Protein AF-A0A0N4VQ16-F1 (afdb_monomer_lite)

Foldseek 3Di:
DVVVLVVCCVVVVQFWDNVPWDWDPVDPFIWIWTATPVRDIDIDTPPPLVVLLLVLVVCQCVVQVDPFDDPVNCPPQSALPHDSVSSVVQVPDPDHPHDNDDDPDDDDPVVVVLCVLVVLLPDQQLQWAQEPHGRDIDGDDPVRNQLFRHYDDNNDPGRPRPDHNNSVVVNVVSNVVNVCVVVVHPPPDPPPDD

Sequence (194 aa):
MKELLKCMKTTCKNDFVWDSVKILDHASVPILALTTKNELKVEIQLNSEQALRSTLFLRNVVMDRIISFSEEDLLCDACPDTSLNRVIDRLGSEEPVLPQLRLKLQPSVTELMIYFIDYYSSLDLHEVVISAASSSVRRREEDERDGLLWIKDPFSKTTNCKVRRGADIFMEAVSYTKKALIAGKGLSWPMEFL

Structure (mmCIF, N/CA/C/O backbone):
data_AF-A0A0N4VQ16-F1
#
_entry.id   AF-A0A0N4VQ16-F1
#
loop_
_atom_site.group_PDB
_atom_site.id
_atom_site.type_symbol
_atom_site.label_atom_id
_atom_site.label_alt_id
_atom_site.label_comp_id
_atom_site.label_asym_id
_atom_site.label_entity_id
_atom_site.label_seq_id
_atom_site.pdbx_PDB_ins_code
_atom_site.Cartn_x
_atom_site.Cartn_y
_atom_site.Cartn_z
_atom_site.occupancy
_atom_site.B_iso_or_equiv
_atom_site.auth_seq_id
_atom_site.auth_comp_id
_atom_site.auth_asym_id
_atom_site.auth_atom_id
_atom_site.pdbx_PDB_model_num
ATOM 1 N N . MET A 1 1 ? -9.268 -5.282 21.343 1.00 85.75 1 MET A N 1
ATOM 2 C CA . MET A 1 1 ? -10.405 -4.949 20.450 1.00 85.75 1 MET A CA 1
ATOM 3 C C . MET A 1 1 ? -11.764 -4.960 21.132 1.00 85.75 1 MET A C 1
ATOM 5 O O .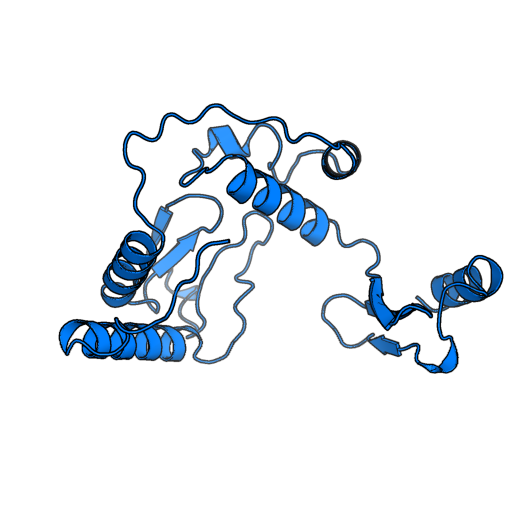 MET A 1 1 ? -12.421 -3.931 21.098 1.00 85.75 1 MET A O 1
ATOM 9 N N . LYS A 1 2 ? -12.197 -6.050 21.781 1.00 86.12 2 LYS A N 1
ATOM 10 C CA . LYS A 1 2 ? -13.519 -6.092 22.443 1.00 86.12 2 LYS A CA 1
ATOM 11 C C . LYS A 1 2 ? -13.694 -5.020 23.535 1.00 86.12 2 LYS A C 1
ATOM 13 O O . LYS A 1 2 ? -14.710 -4.336 23.542 1.00 86.12 2 LYS A O 1
ATOM 18 N N . GLU A 1 3 ? -12.677 -4.806 24.371 1.00 88.62 3 GLU A N 1
ATOM 19 C CA . GLU A 1 3 ? -12.700 -3.741 25.391 1.00 88.62 3 GLU A CA 1
ATOM 20 C C . GLU A 1 3 ? -12.714 -2.329 24.790 1.00 88.62 3 GLU A C 1
ATOM 22 O O . GLU A 1 3 ? -13.471 -1.476 25.243 1.00 88.62 3 GLU A O 1
ATOM 27 N N . LEU A 1 4 ? -11.950 -2.094 23.715 1.00 87.75 4 LEU A N 1
ATOM 28 C CA . LEU A 1 4 ? -11.997 -0.828 22.976 1.00 87.75 4 LEU A CA 1
ATOM 29 C C . LEU A 1 4 ? -13.410 -0.563 22.446 1.00 87.75 4 LEU A C 1
ATOM 31 O O . LEU A 1 4 ? -13.958 0.509 22.674 1.00 87.75 4 LEU A O 1
ATOM 35 N N . LEU A 1 5 ? -14.019 -1.554 21.789 1.00 90.69 5 LEU A N 1
ATOM 36 C CA . LEU A 1 5 ? -15.381 -1.441 21.273 1.00 90.69 5 LEU A CA 1
ATOM 37 C C . LEU A 1 5 ? -16.387 -1.153 22.396 1.00 90.69 5 LEU A C 1
ATOM 39 O O . LEU A 1 5 ? -17.272 -0.317 22.228 1.00 90.69 5 LEU A O 1
ATOM 43 N N . LYS A 1 6 ? -16.245 -1.815 23.549 1.00 91.94 6 LYS A N 1
ATOM 44 C CA . LYS A 1 6 ? -17.084 -1.563 24.725 1.00 91.94 6 LYS A CA 1
ATOM 45 C C . LYS A 1 6 ? -16.946 -0.118 25.210 1.00 91.94 6 LYS A C 1
ATOM 47 O O . LYS A 1 6 ? -17.961 0.536 25.423 1.00 91.94 6 LYS A O 1
ATOM 52 N N . CYS A 1 7 ? -15.718 0.386 25.327 1.00 92.00 7 CYS A N 1
ATOM 53 C CA . CYS A 1 7 ? -15.448 1.776 25.691 1.00 92.00 7 CYS A CA 1
ATOM 54 C C . CYS A 1 7 ? -16.088 2.746 24.684 1.00 92.00 7 CYS A C 1
ATOM 56 O O . CYS A 1 7 ? -16.906 3.582 25.064 1.00 92.00 7 CYS A O 1
ATOM 58 N N . MET A 1 8 ? -15.834 2.553 23.387 1.00 92.75 8 MET A N 1
ATOM 59 C CA . MET A 1 8 ? -16.368 3.410 22.325 1.00 92.75 8 MET A CA 1
ATOM 60 C C . MET A 1 8 ? -17.900 3.418 22.264 1.00 92.75 8 MET A C 1
ATOM 62 O O . MET A 1 8 ? -18.490 4.471 22.042 1.00 92.75 8 MET A O 1
ATOM 66 N N . LYS A 1 9 ? -18.566 2.281 22.514 1.00 92.31 9 LYS A N 1
ATOM 67 C CA . LYS A 1 9 ? -20.037 2.222 22.605 1.00 92.31 9 LYS A CA 1
ATOM 68 C C . LYS A 1 9 ? -20.595 3.132 23.698 1.00 92.31 9 LYS A C 1
ATOM 70 O O . LYS A 1 9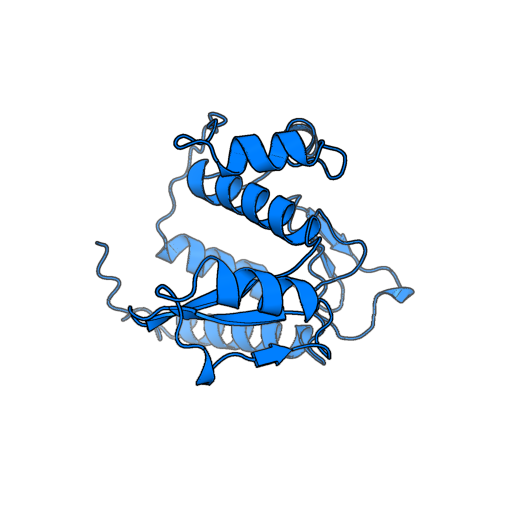 ? -21.714 3.619 23.565 1.00 92.31 9 LYS A O 1
ATOM 75 N N . THR A 1 10 ? -19.836 3.360 24.768 1.00 92.81 10 THR A N 1
ATOM 76 C CA . THR A 1 10 ? -20.250 4.242 25.867 1.00 92.81 10 THR A CA 1
ATOM 77 C C . THR A 1 10 ? -19.921 5.709 25.601 1.00 92.81 10 THR A C 1
ATOM 79 O O . THR A 1 10 ? -20.763 6.568 25.856 1.00 92.81 10 THR A O 1
ATOM 82 N N . THR A 1 11 ? -18.742 6.002 25.049 1.00 93.25 11 THR A N 1
ATOM 83 C CA . THR A 1 11 ? -18.243 7.375 24.868 1.00 93.25 11 THR A CA 1
ATOM 84 C C . THR A 1 11 ? -18.712 8.026 23.568 1.00 93.25 11 THR A C 1
ATOM 86 O O . THR A 1 11 ? -19.057 9.202 23.572 1.00 93.25 11 THR A O 1
ATOM 89 N N . CYS A 1 12 ? -18.808 7.2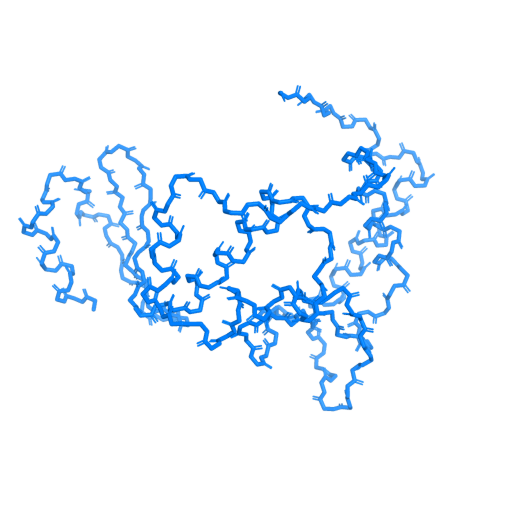61 22.479 1.00 92.12 12 CYS A N 1
ATOM 90 C CA . CYS A 1 12 ? -19.125 7.740 21.126 1.00 92.12 12 CYS A CA 1
ATOM 91 C C . CYS A 1 12 ? -20.502 7.259 20.643 1.00 92.12 12 CYS A C 1
ATOM 93 O O . CYS A 1 12 ? -20.734 7.080 19.446 1.00 92.12 12 CYS A O 1
ATOM 95 N N . LYS A 1 13 ? -21.432 6.984 21.571 1.00 88.88 13 LYS A N 1
ATOM 96 C CA . LYS A 1 13 ? -22.718 6.303 21.304 1.00 88.88 13 LYS A CA 1
ATOM 97 C C . LYS A 1 13 ? -23.521 6.895 20.140 1.00 88.88 13 LYS A C 1
ATOM 99 O O . LYS A 1 13 ? -24.264 6.172 19.480 1.00 88.88 13 LYS A O 1
ATOM 104 N N . ASN A 1 14 ? -23.375 8.195 19.896 1.00 92.19 14 ASN A N 1
ATOM 105 C CA . ASN A 1 14 ? -24.131 8.924 18.890 1.00 92.19 14 ASN A CA 1
ATOM 106 C C . ASN A 1 14 ? -23.410 9.070 17.549 1.00 92.19 14 ASN A C 1
ATOM 108 O O . ASN A 1 14 ? -24.065 9.499 16.603 1.00 92.19 14 ASN A O 1
ATOM 112 N N . ASP A 1 15 ? -22.141 8.684 17.450 1.00 92.62 15 ASP A N 1
ATOM 113 C CA . ASP A 1 15 ? -21.303 8.987 16.286 1.00 92.62 15 ASP A CA 1
ATOM 114 C C . ASP A 1 15 ? -21.326 7.854 15.251 1.00 92.62 15 ASP A C 1
ATOM 116 O O . ASP A 1 15 ? -21.186 8.091 14.049 1.00 92.62 15 ASP A O 1
ATOM 120 N N . PHE A 1 16 ? -21.566 6.620 15.707 1.00 95.00 16 PHE A N 1
ATOM 121 C CA . PHE A 1 16 ? -21.460 5.404 14.899 1.00 95.00 16 PHE A CA 1
ATOM 122 C C . PHE A 1 16 ? -22.775 4.628 14.781 1.00 95.00 16 PHE A C 1
ATOM 124 O O . PHE A 1 16 ? -23.654 4.693 15.643 1.00 95.00 16 PHE A O 1
ATOM 131 N N . VAL A 1 1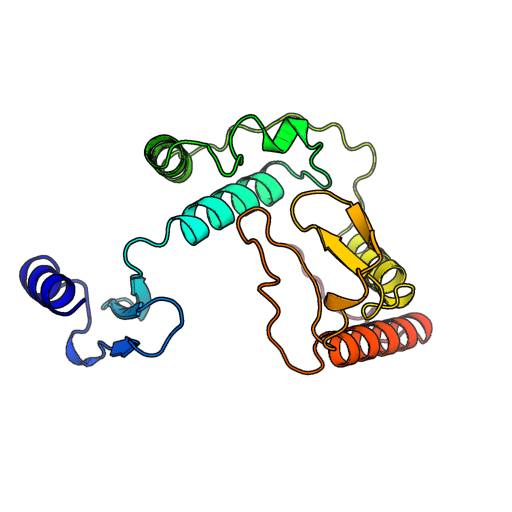7 ? -22.880 3.850 13.703 1.00 94.50 17 VAL A N 1
ATOM 132 C CA . VAL A 1 17 ? -23.914 2.833 13.494 1.00 94.50 17 VAL A CA 1
ATOM 133 C C . VAL A 1 17 ? -23.431 1.530 14.132 1.00 94.50 17 VAL A C 1
ATOM 135 O O . VAL A 1 17 ? -22.628 0.794 13.568 1.00 94.50 17 VAL A O 1
ATOM 138 N N . TRP A 1 18 ? -23.877 1.252 15.356 1.00 93.38 18 TRP A N 1
ATOM 139 C CA . TRP A 1 18 ? -23.321 0.156 16.160 1.00 93.38 18 TRP A CA 1
ATOM 140 C C . TRP A 1 18 ? -23.698 -1.252 15.692 1.00 93.38 18 TRP A C 1
ATOM 142 O O . TRP A 1 18 ? -23.008 -2.207 16.052 1.00 93.38 18 TRP A O 1
ATOM 152 N N . ASP A 1 19 ? -24.753 -1.375 14.890 1.00 90.81 19 ASP A N 1
ATOM 153 C CA . ASP A 1 19 ? -25.229 -2.657 14.363 1.00 90.81 19 ASP A CA 1
ATOM 154 C C . ASP A 1 19 ? -24.398 -3.143 13.164 1.00 90.81 19 ASP A C 1
ATOM 156 O O . ASP A 1 19 ? -24.431 -4.323 12.826 1.00 90.81 19 ASP A O 1
ATOM 160 N N . SER A 1 20 ? -23.612 -2.258 12.538 1.00 89.06 20 SER A N 1
ATOM 161 C CA . SER A 1 20 ? -22.774 -2.577 11.374 1.00 89.06 20 SER A CA 1
ATOM 162 C C . SER A 1 20 ? -21.302 -2.841 11.714 1.00 89.06 20 SER A C 1
ATOM 164 O O . SER A 1 20 ? -20.491 -3.074 10.814 1.00 89.06 20 SER A O 1
ATOM 166 N N . VAL A 1 21 ? -20.945 -2.825 13.002 1.00 93.31 21 VAL A N 1
ATOM 167 C CA . VAL A 1 21 ? -19.565 -2.993 13.477 1.00 93.31 21 VAL A CA 1
ATOM 168 C C . VAL A 1 21 ? -19.025 -4.379 13.148 1.00 93.31 21 VAL A C 1
ATOM 170 O O . VAL 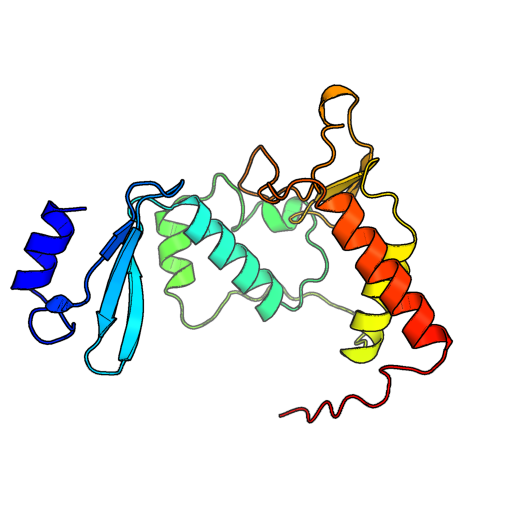A 1 21 ? -19.667 -5.392 13.429 1.00 93.31 21 VAL A O 1
ATOM 173 N N . LYS A 1 22 ? -17.790 -4.436 12.641 1.00 93.31 22 LYS A N 1
ATOM 174 C CA . LYS A 1 22 ? -17.075 -5.691 12.383 1.00 93.31 22 LYS A CA 1
ATOM 175 C C . LYS A 1 22 ? -15.720 -5.689 13.070 1.00 93.31 22 LYS A C 1
ATOM 177 O O . LYS A 1 22 ? -14.999 -4.696 13.049 1.00 93.31 22 LYS A O 1
ATOM 182 N N . ILE A 1 23 ? -15.364 -6.826 13.656 1.00 92.19 23 ILE A N 1
ATOM 183 C CA . ILE A 1 23 ? -14.005 -7.091 14.124 1.00 92.19 23 ILE A CA 1
ATOM 184 C C . ILE A 1 23 ? -13.393 -8.073 13.130 1.00 92.19 23 ILE A C 1
ATOM 186 O O . ILE A 1 23 ? -13.907 -9.174 12.963 1.00 92.19 23 ILE A O 1
ATOM 190 N N . LEU A 1 24 ? -12.329 -7.648 12.457 1.00 90.62 24 LEU A N 1
ATOM 191 C CA . LEU A 1 24 ? -11.545 -8.465 11.539 1.00 90.62 24 LEU A CA 1
ATOM 192 C C . LEU A 1 24 ? -10.287 -8.913 12.286 1.00 90.62 24 LEU A C 1
ATOM 194 O O . LEU A 1 24 ? -9.282 -8.207 12.311 1.00 90.62 24 LEU A O 1
ATOM 198 N N . ASP A 1 25 ? -10.366 -10.052 12.961 1.00 86.75 25 ASP A N 1
ATOM 199 C CA . ASP A 1 25 ? -9.297 -10.608 13.800 1.00 86.75 25 ASP A CA 1
ATOM 200 C C . ASP A 1 25 ? -8.346 -11.551 13.049 1.00 86.75 25 ASP A C 1
ATOM 202 O O . ASP A 1 25 ? -7.223 -11.761 13.495 1.00 86.75 25 ASP A O 1
ATOM 206 N N . HIS A 1 26 ? -8.758 -12.064 11.889 1.00 82.38 26 HIS A N 1
ATOM 207 C CA . HIS A 1 26 ? -7.937 -12.920 11.023 1.00 82.38 26 HIS A CA 1
ATOM 208 C C . HIS A 1 26 ? -7.023 -12.158 10.043 1.00 82.38 26 HIS A C 1
ATOM 210 O O . HIS A 1 26 ? -6.296 -12.780 9.268 1.00 82.38 26 HIS A O 1
ATOM 216 N N . ALA A 1 27 ? -7.054 -10.824 10.045 1.00 79.75 27 ALA A N 1
ATOM 217 C CA . ALA A 1 27 ? -6.117 -10.010 9.274 1.00 79.75 27 ALA A CA 1
ATOM 218 C C . ALA A 1 27 ? -4.720 -10.010 9.923 1.00 79.75 27 ALA A C 1
ATOM 220 O O . ALA A 1 27 ? -4.582 -10.250 11.120 1.00 79.75 27 ALA A O 1
ATOM 221 N N . SER A 1 28 ? -3.674 -9.686 9.150 1.00 76.81 28 SER A N 1
ATOM 222 C CA . SER A 1 28 ? -2.300 -9.588 9.680 1.00 76.81 28 SER A CA 1
ATOM 223 C C . SER A 1 28 ? -2.162 -8.564 10.815 1.00 76.81 28 SER A C 1
ATOM 225 O O . SER A 1 28 ? -1.310 -8.730 11.682 1.00 76.81 28 SER A O 1
ATOM 227 N N . VAL A 1 29 ? -3.018 -7.538 10.824 1.00 82.38 29 VAL A N 1
ATOM 228 C CA . VAL A 1 29 ? -3.218 -6.612 11.942 1.00 82.38 29 VAL A CA 1
ATOM 229 C C . VAL A 1 29 ? -4.720 -6.581 12.237 1.00 82.38 29 VAL A C 1
ATOM 231 O O . VAL A 1 29 ? -5.484 -6.285 11.318 1.00 82.38 29 VAL A O 1
ATOM 234 N N . PRO A 1 30 ? -5.178 -6.881 13.466 1.00 87.62 30 PRO A N 1
ATOM 235 C CA . PRO A 1 30 ? -6.600 -6.858 13.797 1.00 87.62 30 PRO A CA 1
ATOM 236 C C . PRO A 1 30 ? -7.237 -5.479 13.586 1.00 87.62 30 PRO A C 1
ATOM 238 O O . PRO A 1 30 ? -6.704 -4.467 14.047 1.00 87.62 30 PRO A O 1
ATOM 241 N N . ILE A 1 31 ? -8.411 -5.449 12.948 1.00 92.25 31 ILE A N 1
ATOM 242 C CA . ILE A 1 31 ? -9.111 -4.210 12.571 1.00 92.25 31 ILE A CA 1
ATOM 243 C C . ILE A 1 31 ? -10.500 -4.164 13.212 1.00 92.25 31 ILE A C 1
ATOM 245 O O . ILE A 1 31 ? -11.239 -5.149 13.201 1.00 92.25 31 ILE A O 1
ATOM 249 N N . LEU A 1 32 ? -10.874 -3.009 13.757 1.00 93.94 32 LEU A N 1
ATOM 250 C CA . LEU A 1 32 ? -12.249 -2.680 14.128 1.00 93.94 32 LEU A CA 1
ATOM 251 C C . LEU A 1 32 ? -12.810 -1.770 13.039 1.00 93.94 32 LEU A C 1
ATOM 253 O O . LEU A 1 32 ? -12.427 -0.607 12.954 1.00 93.94 32 LEU A O 1
ATOM 257 N N . ALA A 1 33 ? -13.698 -2.309 12.213 1.00 94.50 33 ALA A N 1
ATOM 258 C CA . ALA A 1 33 ? -14.363 -1.568 11.154 1.00 94.50 33 ALA A CA 1
ATOM 259 C C . ALA A 1 33 ? -15.709 -1.033 11.657 1.00 94.50 33 ALA A C 1
ATOM 261 O O . ALA A 1 33 ? -16.549 -1.776 12.176 1.00 94.50 33 ALA A O 1
ATOM 262 N N . LEU A 1 34 ? -15.892 0.272 11.502 1.00 95.12 34 LEU A N 1
ATOM 263 C CA . LEU A 1 34 ? -17.025 1.060 11.963 1.00 95.12 34 LEU A CA 1
ATOM 264 C C . LEU A 1 34 ? -17.579 1.876 10.793 1.00 95.12 34 LEU A C 1
ATOM 266 O O . LEU A 1 34 ? -16.895 2.143 9.803 1.00 95.12 34 LEU A O 1
ATOM 270 N N . THR A 1 35 ? -18.823 2.320 10.916 1.00 95.88 35 THR A N 1
ATOM 271 C CA . THR A 1 35 ? -19.403 3.314 10.010 1.00 95.88 35 THR A CA 1
ATOM 272 C C . THR A 1 35 ? -20.026 4.417 10.846 1.00 95.88 35 THR A C 1
ATOM 274 O O . THR A 1 35 ? -20.762 4.134 11.795 1.00 95.88 35 THR A O 1
ATOM 277 N N . THR A 1 36 ? -19.686 5.667 10.551 1.00 94.38 36 THR A N 1
ATOM 278 C CA . THR A 1 36 ? -20.303 6.822 11.205 1.00 94.38 36 THR A CA 1
ATOM 279 C C . THR A 1 36 ? -21.742 6.984 10.721 1.00 94.38 36 THR A C 1
ATOM 281 O O . THR A 1 36 ? -22.128 6.449 9.682 1.00 94.38 36 THR A O 1
ATOM 284 N N . LYS A 1 37 ? -22.561 7.751 11.444 1.00 92.88 37 LYS A N 1
ATOM 285 C CA . LYS A 1 37 ? -23.918 8.088 10.974 1.00 92.88 37 LYS A CA 1
ATOM 286 C C . LYS A 1 37 ? -23.936 8.927 9.692 1.00 92.88 37 LYS A C 1
ATOM 288 O O . LYS A 1 37 ? -24.943 8.928 8.999 1.00 92.88 37 LYS A O 1
ATOM 293 N N . ASN A 1 38 ? -22.817 9.575 9.368 1.00 93.81 38 ASN A N 1
ATOM 294 C CA . ASN A 1 38 ? -22.612 10.310 8.119 1.00 93.81 38 ASN A CA 1
ATOM 295 C C . ASN A 1 38 ? -21.971 9.422 7.035 1.00 93.81 38 ASN A C 1
ATOM 297 O O . ASN A 1 38 ? -21.307 9.930 6.139 1.00 93.81 38 ASN A O 1
ATOM 301 N N . GLU A 1 39 ? -22.102 8.099 7.159 1.00 92.94 39 GLU A N 1
ATOM 302 C CA . GLU A 1 39 ? -21.656 7.100 6.178 1.00 92.94 39 GLU A CA 1
ATOM 303 C C . GLU A 1 39 ? -20.133 7.020 5.953 1.00 92.94 39 GLU A C 1
ATOM 305 O O . GLU A 1 39 ? -19.667 6.321 5.051 1.00 92.94 39 GLU A O 1
ATOM 310 N N . LEU A 1 40 ? -19.322 7.647 6.815 1.00 94.94 40 LEU A N 1
ATOM 311 C CA . LEU A 1 40 ? -17.867 7.494 6.763 1.00 94.94 40 LEU A CA 1
ATOM 312 C C . LEU A 1 40 ? -17.467 6.130 7.321 1.00 94.94 40 LEU A C 1
ATOM 314 O O . LEU A 1 40 ? -17.816 5.774 8.449 1.00 94.94 40 LEU A O 1
ATOM 318 N N . LYS A 1 41 ? -16.688 5.374 6.550 1.00 94.56 41 LYS A N 1
ATOM 319 C CA . LYS A 1 41 ? -16.090 4.116 7.004 1.00 94.56 41 LYS A CA 1
ATOM 320 C C . LYS A 1 41 ? -14.823 4.421 7.792 1.00 94.56 41 LYS A C 1
ATOM 322 O O . LYS A 1 41 ? -13.949 5.129 7.303 1.00 94.56 41 LYS A O 1
ATOM 327 N N . VAL A 1 42 ? -14.733 3.882 9.001 1.00 93.38 42 VAL A N 1
ATOM 328 C CA . VAL A 1 42 ? -13.601 4.090 9.908 1.00 93.38 42 VAL A CA 1
ATOM 329 C C . VAL A 1 42 ? -13.027 2.734 10.281 1.00 93.38 42 VAL A C 1
ATOM 331 O O . VAL A 1 42 ? -13.747 1.867 10.770 1.00 93.38 42 VAL A O 1
ATOM 334 N N . GLU A 1 43 ? -11.730 2.557 10.073 1.00 93.06 43 GLU A N 1
ATOM 335 C CA . GLU A 1 43 ? -11.003 1.346 10.437 1.00 93.06 43 GLU A CA 1
ATOM 336 C C . GLU A 1 43 ? -9.983 1.677 11.519 1.00 93.06 43 GLU A C 1
ATOM 338 O O . GLU A 1 43 ? -9.095 2.504 11.327 1.00 93.06 43 GLU A O 1
ATOM 343 N N . ILE A 1 44 ? -10.125 1.041 12.678 1.00 91.12 44 ILE A N 1
ATOM 344 C CA . ILE A 1 44 ? -9.237 1.258 13.816 1.00 91.12 44 ILE A CA 1
ATOM 345 C C . ILE A 1 44 ? -8.336 0.044 13.963 1.00 91.12 44 ILE A C 1
ATOM 347 O O . ILE A 1 44 ? -8.800 -1.072 14.209 1.00 91.12 44 ILE A O 1
ATOM 351 N N . GLN A 1 45 ? -7.038 0.289 13.850 1.00 90.06 45 GLN A N 1
ATOM 352 C CA . GLN A 1 45 ? -5.984 -0.660 14.174 1.00 90.06 45 GLN A CA 1
ATOM 353 C C . GLN A 1 45 ? -5.317 -0.229 15.476 1.00 90.06 45 GLN A C 1
ATOM 355 O O . GLN A 1 45 ? -5.101 0.959 15.711 1.00 90.06 45 GLN A O 1
ATOM 360 N N . LEU A 1 46 ? -4.979 -1.192 16.329 1.00 83.00 46 LEU A N 1
ATOM 361 C CA . LEU A 1 46 ? -4.225 -0.924 17.550 1.00 83.00 46 LEU A CA 1
ATOM 362 C C . LEU A 1 46 ? -2.745 -1.222 17.324 1.00 83.00 46 LEU A C 1
ATOM 364 O O . LEU A 1 46 ? -2.409 -2.235 16.717 1.00 83.00 46 LEU A O 1
ATOM 368 N N . ASN A 1 47 ? -1.880 -0.355 17.857 1.00 74.50 47 ASN A N 1
ATOM 369 C CA . ASN A 1 47 ? -0.419 -0.501 17.842 1.00 74.50 47 ASN A CA 1
ATOM 370 C C . ASN A 1 47 ? 0.193 -0.648 16.435 1.00 74.50 47 ASN A C 1
ATOM 372 O O . ASN A 1 47 ? 1.179 -1.355 16.250 1.00 74.50 47 ASN A O 1
ATOM 376 N N . SER A 1 48 ? -0.380 0.032 15.438 1.00 81.25 48 SER A N 1
ATOM 377 C CA . SER A 1 48 ? 0.112 0.006 14.054 1.00 81.25 48 SER A CA 1
ATOM 378 C C . SER A 1 48 ? 1.148 1.112 13.806 1.00 81.25 48 SER A C 1
ATOM 380 O O . SER A 1 48 ? 0.931 2.049 13.040 1.00 81.25 48 SER A O 1
ATOM 382 N N . GLU A 1 49 ? 2.288 1.030 14.493 1.00 81.50 49 GLU A N 1
ATOM 383 C CA . GLU A 1 49 ? 3.377 2.013 14.374 1.00 81.50 49 GLU A CA 1
ATOM 384 C C . GLU A 1 49 ? 3.935 2.097 12.944 1.00 81.50 49 GLU A C 1
ATOM 386 O O . GLU A 1 49 ? 4.166 3.188 12.421 1.00 81.50 49 GLU A O 1
ATOM 391 N N . GLN A 1 50 ? 4.077 0.952 12.274 1.00 79.75 50 GLN A N 1
ATOM 392 C CA . GLN A 1 50 ? 4.536 0.890 10.886 1.00 79.75 50 GLN A CA 1
ATOM 393 C C . GLN A 1 50 ? 3.607 1.659 9.934 1.00 79.75 50 GLN A C 1
ATOM 395 O O . GLN A 1 50 ? 4.086 2.340 9.025 1.00 79.75 50 GLN A O 1
ATOM 400 N N . ALA A 1 51 ? 2.288 1.601 10.154 1.00 83.56 51 ALA A N 1
ATOM 401 C CA . ALA A 1 51 ? 1.323 2.328 9.333 1.00 83.56 51 ALA A CA 1
ATOM 402 C C . ALA A 1 51 ? 1.447 3.848 9.524 1.00 83.56 51 ALA A C 1
ATOM 404 O O . ALA A 1 51 ? 1.389 4.592 8.543 1.00 83.56 51 ALA A O 1
ATOM 405 N N . LEU A 1 52 ? 1.686 4.312 10.757 1.00 83.69 52 LEU A N 1
ATOM 406 C CA . LEU A 1 52 ? 1.919 5.733 11.043 1.00 83.69 52 LEU A CA 1
ATOM 407 C C . LEU A 1 52 ? 3.182 6.246 10.342 1.00 83.69 52 LEU A C 1
ATOM 409 O O . LEU A 1 52 ? 3.137 7.272 9.665 1.00 83.69 52 LEU A O 1
ATOM 413 N N . ARG A 1 53 ? 4.288 5.497 10.432 1.00 81.50 53 ARG A N 1
ATOM 414 C CA . ARG A 1 53 ? 5.553 5.837 9.760 1.00 81.50 53 ARG A CA 1
ATOM 415 C C . ARG A 1 53 ? 5.410 5.867 8.240 1.00 81.50 53 ARG A C 1
ATOM 417 O O . ARG A 1 53 ? 5.824 6.834 7.608 1.00 81.50 53 ARG A O 1
ATOM 424 N N . SER A 1 54 ? 4.755 4.858 7.668 1.00 82.25 54 SER A N 1
ATOM 425 C CA . SER A 1 54 ? 4.489 4.784 6.224 1.00 82.25 54 SER A CA 1
ATOM 426 C C . SER A 1 54 ? 3.633 5.957 5.741 1.00 82.25 54 SER A C 1
ATOM 428 O O . SER A 1 54 ? 3.909 6.541 4.696 1.00 82.25 54 SER A O 1
ATOM 430 N N . THR A 1 55 ? 2.622 6.344 6.525 1.00 84.88 55 THR A N 1
ATOM 431 C CA . THR A 1 55 ? 1.756 7.491 6.217 1.00 84.88 55 THR A CA 1
ATOM 432 C C . THR A 1 55 ? 2.539 8.801 6.244 1.00 84.88 55 THR A C 1
ATOM 434 O O . THR A 1 55 ? 2.413 9.603 5.321 1.00 84.88 55 THR A O 1
ATOM 437 N N . LEU A 1 56 ? 3.379 9.012 7.264 1.00 79.56 56 LEU A N 1
ATOM 438 C CA . LEU A 1 56 ? 4.221 10.206 7.355 1.00 79.56 56 LEU A CA 1
ATOM 439 C C . LEU A 1 56 ? 5.223 10.276 6.195 1.00 79.56 56 LEU A C 1
ATOM 441 O O . LEU A 1 56 ? 5.378 11.330 5.583 1.00 79.56 56 LEU A O 1
ATOM 445 N N . PHE A 1 57 ? 5.850 9.148 5.856 1.00 77.81 57 PHE A N 1
ATOM 446 C CA . PHE A 1 57 ? 6.753 9.050 4.714 1.00 77.81 57 PHE A CA 1
ATOM 447 C C . PHE A 1 57 ? 6.058 9.454 3.407 1.00 77.81 57 PHE A C 1
ATOM 449 O O . PHE A 1 57 ? 6.537 10.348 2.715 1.00 77.81 57 PHE A O 1
ATOM 456 N N . LEU A 1 58 ? 4.894 8.867 3.102 1.00 79.00 58 LEU A N 1
ATOM 457 C CA . LEU A 1 58 ? 4.135 9.199 1.892 1.00 79.00 58 LEU A CA 1
ATOM 458 C C . LEU A 1 58 ? 3.657 10.657 1.877 1.00 79.00 58 LEU A C 1
ATOM 460 O O . LEU A 1 58 ? 3.694 11.290 0.823 1.00 79.00 58 LEU A O 1
ATOM 464 N N . ARG A 1 59 ? 3.243 11.207 3.029 1.00 78.19 59 ARG A N 1
ATOM 465 C CA . ARG A 1 59 ? 2.871 12.626 3.149 1.00 78.19 59 ARG A CA 1
ATOM 466 C C . ARG A 1 59 ? 4.026 13.518 2.706 1.00 78.19 59 ARG A C 1
ATOM 468 O O . ARG A 1 59 ? 3.799 14.406 1.891 1.00 78.19 59 ARG A O 1
ATOM 475 N N . ASN A 1 60 ? 5.237 13.253 3.193 1.00 72.88 60 ASN A N 1
ATOM 476 C CA . ASN A 1 60 ? 6.419 14.032 2.829 1.00 72.88 60 ASN A CA 1
ATOM 477 C C . ASN A 1 60 ? 6.752 13.860 1.340 1.00 72.88 60 ASN A C 1
ATOM 479 O O . ASN A 1 60 ? 6.860 14.852 0.633 1.00 72.88 60 ASN A O 1
ATOM 483 N N . VAL A 1 61 ? 6.779 12.627 0.809 1.00 70.38 61 VAL A N 1
ATOM 484 C CA . VAL A 1 61 ? 7.003 12.378 -0.636 1.00 70.38 61 VAL A CA 1
ATOM 485 C C . VAL A 1 61 ? 6.098 13.237 -1.520 1.00 70.38 61 VAL A C 1
ATOM 487 O O . VAL A 1 61 ? 6.567 13.886 -2.458 1.00 70.38 61 VAL A O 1
ATOM 490 N N . VAL A 1 62 ? 4.795 13.231 -1.224 1.00 70.44 62 VAL A N 1
ATOM 491 C CA . VAL A 1 62 ? 3.780 13.901 -2.043 1.00 70.44 62 VAL A CA 1
ATOM 492 C C . VAL A 1 62 ? 3.832 15.418 -1.869 1.00 70.44 62 VAL A C 1
ATOM 494 O O . VAL A 1 62 ? 3.815 16.141 -2.865 1.00 70.44 62 VAL A O 1
ATOM 497 N N . MET A 1 63 ? 3.893 15.904 -0.628 1.00 67.69 63 MET A N 1
ATOM 498 C CA . MET A 1 63 ? 3.838 17.342 -0.336 1.00 67.69 63 MET A CA 1
ATOM 499 C C . MET A 1 63 ? 5.119 18.067 -0.750 1.00 67.69 63 MET A C 1
ATOM 501 O O . MET A 1 63 ? 5.057 19.193 -1.243 1.00 67.69 63 MET A O 1
ATOM 505 N N . ASP A 1 64 ? 6.262 17.398 -0.647 1.00 62.03 64 ASP A N 1
ATOM 506 C CA . ASP A 1 64 ? 7.568 18.001 -0.891 1.00 62.03 64 ASP A CA 1
ATOM 507 C C . ASP A 1 64 ? 8.025 17.848 -2.362 1.00 62.03 64 ASP A C 1
ATOM 509 O O . ASP A 1 64 ? 9.101 18.312 -2.742 1.00 62.03 64 ASP A O 1
ATOM 513 N N . ARG A 1 65 ? 7.210 17.194 -3.215 1.00 55.12 65 ARG A N 1
ATOM 514 C CA . ARG A 1 65 ? 7.548 16.805 -4.604 1.00 55.12 65 ARG A CA 1
ATOM 515 C C . ARG A 1 65 ? 8.892 16.065 -4.701 1.00 55.12 65 ARG A C 1
ATOM 517 O O . ARG A 1 65 ? 9.649 16.245 -5.658 1.00 55.12 65 ARG A O 1
ATOM 524 N N . ILE A 1 66 ? 9.201 15.237 -3.708 1.00 53.16 66 ILE A N 1
ATOM 525 C CA . ILE A 1 66 ? 10.489 14.548 -3.604 1.00 53.16 66 ILE A CA 1
ATOM 526 C C . ILE A 1 66 ? 10.431 13.286 -4.451 1.00 53.16 66 ILE A C 1
ATOM 528 O O . ILE A 1 66 ? 9.762 12.317 -4.110 1.00 53.16 66 ILE A O 1
ATOM 532 N N . ILE A 1 67 ? 11.143 13.305 -5.576 1.00 51.62 67 ILE A N 1
ATOM 533 C CA . ILE A 1 67 ? 11.249 12.158 -6.493 1.00 51.62 67 ILE A CA 1
ATOM 534 C C . ILE A 1 67 ? 12.382 11.204 -6.056 1.00 51.62 67 ILE A C 1
ATOM 536 O O . ILE A 1 67 ? 12.429 10.051 -6.478 1.00 51.62 67 ILE A O 1
ATOM 540 N N . SER A 1 68 ? 13.281 11.646 -5.172 1.00 47.53 68 SER A N 1
ATOM 541 C CA . SER A 1 68 ? 14.382 10.832 -4.652 1.00 47.53 68 SER A CA 1
ATOM 542 C C . SER A 1 68 ? 14.769 11.260 -3.241 1.00 47.53 68 SER A C 1
ATOM 544 O O . SER A 1 68 ? 15.075 12.433 -3.038 1.00 47.53 68 SER A O 1
ATOM 546 N N . PHE A 1 69 ? 14.836 10.313 -2.309 1.00 49.19 69 PHE A N 1
ATOM 547 C CA . PHE A 1 69 ? 15.567 10.506 -1.059 1.00 49.19 69 PHE A CA 1
ATOM 548 C C . PHE A 1 69 ? 17.019 10.082 -1.252 1.00 49.19 69 PHE A C 1
ATOM 550 O O . PHE A 1 69 ? 17.288 9.017 -1.820 1.00 49.19 69 PHE A O 1
ATOM 557 N N . SER A 1 70 ? 17.953 10.880 -0.744 1.00 50.97 70 SER A N 1
ATOM 558 C CA . SER A 1 70 ? 19.228 10.329 -0.294 1.00 50.97 70 SER A CA 1
ATOM 559 C C . SER A 1 70 ? 19.003 9.535 1.001 1.00 50.97 70 SER A C 1
ATOM 561 O O . SER A 1 70 ? 18.032 9.770 1.724 1.00 50.97 70 SER A O 1
ATOM 563 N N . GLU A 1 71 ? 19.889 8.589 1.327 1.00 48.91 71 GLU A N 1
ATOM 564 C CA . GLU A 1 71 ? 19.838 7.918 2.639 1.00 48.91 71 GLU A CA 1
ATOM 565 C C . GLU A 1 71 ? 19.894 8.941 3.793 1.00 48.91 71 GLU A C 1
ATOM 567 O O . GLU A 1 71 ? 19.280 8.724 4.832 1.00 48.91 71 GLU A O 1
ATOM 572 N N . GLU A 1 72 ? 20.522 10.100 3.574 1.00 48.66 72 GLU A N 1
ATOM 573 C CA . GLU A 1 72 ? 20.593 11.238 4.501 1.00 48.66 72 GLU A CA 1
ATOM 574 C C . GLU A 1 72 ? 19.250 11.973 4.684 1.00 48.66 72 GLU A C 1
ATOM 576 O O . GLU A 1 72 ? 18.945 12.415 5.792 1.00 48.66 72 GLU A O 1
ATOM 581 N N . ASP A 1 73 ? 18.388 12.023 3.663 1.00 46.41 73 ASP A N 1
ATOM 582 C CA . ASP A 1 73 ? 17.048 12.628 3.763 1.00 46.41 73 ASP A CA 1
ATOM 583 C C . ASP A 1 73 ? 16.073 11.746 4.566 1.00 46.41 73 ASP A C 1
ATOM 585 O O . ASP A 1 73 ? 15.179 12.243 5.256 1.00 46.41 73 ASP A O 1
ATOM 589 N N . LEU A 1 74 ? 16.273 10.422 4.530 1.00 50.09 74 LEU A N 1
ATOM 590 C CA . LEU A 1 74 ? 15.547 9.469 5.378 1.00 50.09 74 LEU A CA 1
ATOM 591 C C . LEU A 1 74 ? 15.994 9.548 6.845 1.00 50.09 74 LEU A C 1
ATOM 593 O O . LEU A 1 74 ? 15.221 9.199 7.738 1.00 50.09 74 LEU A O 1
ATOM 597 N N . LEU A 1 75 ? 17.219 10.015 7.108 1.00 44.34 75 LEU A N 1
ATOM 598 C CA . LEU A 1 75 ? 17.863 9.944 8.422 1.00 44.34 75 LEU A CA 1
ATOM 599 C C . LEU A 1 75 ? 17.341 10.965 9.447 1.00 44.34 75 LEU A C 1
ATOM 601 O O . LEU A 1 75 ? 17.496 10.733 10.646 1.00 44.34 75 LEU A O 1
ATOM 605 N N . CYS A 1 76 ? 16.683 12.055 9.038 1.00 51.41 76 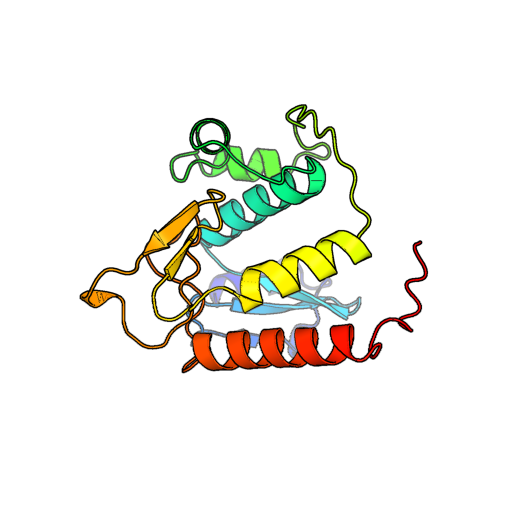CYS A N 1
ATOM 606 C CA . CYS A 1 76 ? 16.283 13.095 9.998 1.00 51.41 76 CYS A CA 1
ATOM 607 C C . CYS A 1 76 ? 14.895 12.892 10.632 1.00 51.41 76 CYS A C 1
ATOM 609 O O . CYS A 1 76 ? 14.722 13.221 11.808 1.00 51.41 76 CYS A O 1
ATOM 611 N N . ASP A 1 77 ? 13.910 12.351 9.902 1.00 48.12 77 ASP A N 1
ATOM 612 C CA . ASP A 1 77 ? 12.504 12.355 10.358 1.00 48.12 77 ASP A CA 1
ATOM 613 C C . ASP A 1 77 ? 11.625 11.182 9.898 1.00 48.12 77 ASP A C 1
ATOM 615 O O . ASP A 1 77 ? 10.607 10.904 10.532 1.00 48.12 77 ASP A O 1
ATOM 619 N N . ALA A 1 78 ? 12.009 10.491 8.824 1.00 49.25 78 ALA A N 1
ATOM 620 C CA . ALA A 1 78 ? 11.370 9.261 8.352 1.00 49.25 78 ALA A CA 1
ATOM 621 C C . ALA A 1 78 ? 12.222 8.024 8.681 1.00 49.25 78 ALA A C 1
ATOM 623 O O . ALA A 1 78 ? 12.012 6.951 8.120 1.00 49.25 78 ALA A O 1
ATOM 624 N N . CYS A 1 79 ? 13.191 8.174 9.586 1.00 54.09 79 CYS A N 1
ATOM 625 C CA . CYS A 1 79 ? 14.069 7.094 9.989 1.00 54.09 79 CYS A CA 1
ATOM 626 C C . CYS A 1 79 ? 13.244 6.038 10.748 1.00 54.09 79 CYS A C 1
ATOM 628 O O . CYS A 1 79 ? 12.394 6.400 11.576 1.00 54.09 79 CYS A O 1
ATOM 630 N N . PRO A 1 80 ? 13.480 4.733 10.521 1.00 54.88 80 PRO A N 1
ATOM 631 C CA . PRO A 1 80 ? 12.862 3.668 11.310 1.00 54.88 80 PRO A CA 1
ATOM 632 C C . PRO A 1 80 ? 13.023 3.858 12.828 1.00 54.88 80 PRO A C 1
ATOM 634 O O . PRO A 1 80 ? 12.147 3.442 13.581 1.00 54.88 80 PRO A O 1
ATOM 637 N N . ASP A 1 81 ? 14.073 4.562 13.261 1.00 60.59 81 ASP A N 1
ATOM 638 C CA . ASP A 1 81 ? 14.405 4.785 14.671 1.00 60.59 81 ASP A CA 1
ATOM 639 C C . ASP A 1 81 ? 13.829 6.090 15.263 1.00 60.59 81 ASP A C 1
ATOM 641 O O . ASP A 1 81 ? 13.976 6.355 16.458 1.00 60.59 81 ASP A O 1
ATOM 645 N N . THR A 1 82 ? 13.149 6.933 14.472 1.00 65.12 82 THR A N 1
ATOM 646 C CA . THR A 1 82 ? 12.519 8.171 14.979 1.00 65.12 82 THR A CA 1
ATOM 647 C C . THR A 1 82 ? 11.472 7.841 16.049 1.00 65.12 82 THR A C 1
ATOM 649 O O . THR A 1 82 ? 10.694 6.920 15.855 1.00 65.12 82 THR A O 1
ATOM 652 N N . SER A 1 83 ? 11.386 8.566 17.169 1.00 75.19 83 SER A N 1
ATOM 653 C CA . SER A 1 83 ? 10.415 8.230 18.227 1.00 75.19 83 SER A CA 1
ATOM 654 C C . SER A 1 83 ? 8.951 8.374 17.773 1.00 75.19 83 SER A C 1
ATOM 656 O O . SER A 1 83 ? 8.599 9.304 17.047 1.00 75.19 83 SER A O 1
ATOM 658 N N . LEU A 1 84 ? 8.072 7.484 18.252 1.00 71.25 84 LEU A N 1
ATOM 659 C CA . LEU A 1 84 ? 6.650 7.475 17.881 1.00 71.25 84 LEU A CA 1
ATOM 660 C C . LEU A 1 84 ? 5.933 8.796 18.213 1.00 71.25 84 LEU A C 1
ATOM 662 O O . LEU A 1 84 ? 5.148 9.278 17.403 1.00 71.25 84 LEU A O 1
ATOM 666 N N . ASN A 1 85 ? 6.237 9.419 19.356 1.00 77.44 85 ASN A N 1
ATOM 667 C CA . ASN A 1 85 ? 5.644 10.710 19.729 1.00 77.44 85 ASN A CA 1
ATOM 668 C C . ASN A 1 85 ? 5.955 11.795 18.689 1.00 77.44 85 ASN A C 1
ATOM 670 O O . ASN A 1 85 ? 5.060 12.517 18.273 1.00 77.44 85 ASN A O 1
ATOM 674 N N . ARG A 1 86 ? 7.192 11.837 18.178 1.00 71.44 86 ARG A N 1
ATOM 675 C CA . ARG A 1 86 ? 7.590 12.788 17.130 1.00 71.44 86 ARG A CA 1
ATOM 676 C C . ARG A 1 86 ? 6.868 12.523 15.804 1.00 71.44 86 ARG A C 1
ATOM 678 O O . ARG A 1 86 ? 6.549 13.471 15.094 1.00 71.44 86 ARG A O 1
ATOM 685 N N . VAL A 1 87 ? 6.589 11.256 15.477 1.00 68.69 87 VAL A N 1
ATOM 686 C CA . VAL A 1 87 ? 5.775 10.881 14.304 1.00 68.69 87 VAL A CA 1
ATOM 687 C C . VAL A 1 87 ? 4.331 11.366 14.471 1.00 68.69 87 VAL A C 1
ATOM 689 O O . VAL A 1 87 ? 3.777 11.948 13.540 1.00 68.69 87 VAL A O 1
ATOM 692 N N . ILE A 1 88 ? 3.736 11.169 15.653 1.00 73.25 88 ILE A N 1
ATOM 693 C CA . ILE A 1 88 ? 2.366 11.605 15.972 1.00 73.25 88 ILE A CA 1
ATOM 694 C C . ILE A 1 88 ? 2.250 13.132 15.915 1.00 73.25 88 ILE A C 1
ATOM 696 O O . ILE A 1 88 ? 1.368 13.638 15.223 1.00 73.25 88 ILE A O 1
ATOM 700 N N . ASP A 1 89 ? 3.160 13.857 16.571 1.00 75.44 89 ASP A N 1
ATOM 701 C CA . ASP A 1 89 ? 3.157 15.325 16.606 1.00 75.44 89 ASP A CA 1
ATOM 702 C C . ASP A 1 89 ? 3.222 15.922 15.191 1.00 75.44 89 ASP A C 1
ATOM 704 O O . ASP A 1 89 ? 2.528 16.888 14.879 1.00 75.44 89 ASP A O 1
ATOM 708 N N . ARG A 1 90 ? 4.006 15.307 14.294 1.00 68.31 90 ARG A N 1
ATOM 709 C CA . ARG A 1 90 ? 4.115 15.735 12.891 1.00 68.31 90 ARG A CA 1
ATOM 710 C C . ARG A 1 90 ? 2.920 15.362 12.032 1.00 68.31 90 ARG A C 1
ATOM 712 O O . ARG A 1 90 ? 2.520 16.145 11.178 1.00 68.31 90 ARG A O 1
ATOM 719 N N . LEU A 1 91 ? 2.336 14.182 12.220 1.00 67.44 91 LEU A N 1
ATOM 720 C CA . LEU A 1 91 ? 1.081 13.845 11.542 1.00 67.44 91 LEU A CA 1
ATOM 721 C C . LEU A 1 91 ? -0.051 14.792 11.967 1.00 67.44 91 LEU A C 1
ATOM 723 O O . LEU A 1 91 ? -0.923 15.081 11.154 1.00 67.44 91 LEU A O 1
ATOM 727 N N . GLY A 1 92 ? -0.002 15.298 13.203 1.00 66.31 92 GLY A N 1
ATOM 728 C CA . GLY A 1 92 ? -0.937 16.287 13.734 1.00 66.31 92 GLY A CA 1
ATOM 729 C C . GLY A 1 92 ? -0.669 17.741 13.328 1.00 66.31 92 GLY A C 1
ATOM 730 O O . GLY A 1 92 ? -1.533 18.580 13.574 1.00 66.31 92 GLY A O 1
ATOM 731 N N . SER A 1 93 ? 0.479 18.071 12.720 1.00 69.19 93 SER A N 1
ATOM 732 C CA . SER A 1 93 ? 0.764 19.444 12.282 1.00 69.19 93 SER A CA 1
ATOM 733 C C . SER A 1 93 ? 0.020 19.782 10.988 1.00 69.19 93 SER A C 1
ATOM 735 O O . SER A 1 93 ? 0.002 18.986 10.043 1.00 69.19 93 SER A O 1
ATOM 737 N N . GLU A 1 94 ? -0.575 20.976 10.923 1.00 59.09 94 GLU A N 1
ATOM 738 C CA . GLU A 1 94 ? -1.302 21.454 9.736 1.00 59.09 94 GLU A CA 1
ATOM 739 C C . GLU A 1 94 ? -0.360 21.656 8.537 1.00 59.09 94 GLU A C 1
ATOM 741 O O . GLU A 1 94 ? -0.706 21.295 7.412 1.00 59.09 94 GLU A O 1
ATOM 746 N N . GLU A 1 95 ? 0.873 22.109 8.784 1.00 55.84 95 GLU A N 1
ATOM 747 C CA . GLU A 1 95 ? 1.886 22.328 7.748 1.00 55.84 95 GLU A CA 1
ATOM 748 C C . GLU A 1 95 ? 3.002 21.264 7.811 1.00 55.84 95 GLU A C 1
ATOM 750 O O . GLU A 1 95 ? 3.598 21.054 8.877 1.00 55.84 95 GLU A O 1
ATOM 755 N N . PRO A 1 96 ? 3.294 20.555 6.700 1.00 52.09 96 PRO A N 1
ATOM 756 C CA . PRO A 1 96 ? 4.478 19.709 6.589 1.00 52.09 96 PRO A CA 1
ATOM 757 C C . PRO A 1 96 ? 5.739 20.577 6.452 1.00 52.09 96 PRO A C 1
ATOM 759 O O . PRO A 1 96 ? 5.734 21.609 5.782 1.00 52.09 96 PRO A O 1
ATOM 762 N N . VAL A 1 97 ? 6.840 20.163 7.085 1.00 49.72 97 VAL A N 1
ATOM 763 C CA . VAL A 1 97 ? 8.136 20.845 6.943 1.00 49.72 97 VAL A CA 1
ATOM 764 C C . VAL A 1 97 ? 8.718 20.477 5.582 1.00 49.72 97 VAL A C 1
ATOM 766 O O . VAL A 1 97 ? 9.292 19.404 5.454 1.00 49.72 97 VAL A O 1
ATOM 769 N N . LEU A 1 98 ? 8.560 21.366 4.598 1.00 44.53 98 LEU A N 1
ATOM 770 C CA . LEU A 1 98 ? 9.013 21.170 3.219 1.00 44.53 98 LEU A CA 1
ATOM 771 C C . LEU A 1 98 ? 10.554 21.241 3.119 1.00 44.53 98 LEU A C 1
ATOM 773 O O . LEU A 1 98 ? 11.122 22.330 3.282 1.00 44.53 98 LEU A O 1
ATOM 777 N N . PRO A 1 99 ? 11.274 20.157 2.781 1.00 43.62 99 PRO A N 1
ATOM 778 C CA . PRO A 1 99 ? 12.633 20.251 2.275 1.00 43.62 99 PRO A CA 1
ATOM 779 C C . PRO A 1 99 ? 12.580 20.912 0.893 1.00 43.62 99 PRO A C 1
ATOM 781 O O . PRO A 1 99 ? 11.866 20.473 -0.008 1.00 43.62 99 PRO A O 1
ATOM 784 N N . GLN A 1 100 ? 13.334 21.993 0.695 1.00 38.91 100 GLN A N 1
ATOM 785 C CA . GLN A 1 100 ? 13.394 22.659 -0.607 1.00 38.91 100 GLN A CA 1
ATOM 786 C C . GLN A 1 100 ? 14.233 21.841 -1.594 1.00 38.91 100 GLN A C 1
ATOM 788 O O . GLN A 1 100 ? 15.455 21.984 -1.655 1.00 38.91 100 GLN A O 1
ATOM 793 N N . LEU A 1 101 ? 13.578 21.028 -2.420 1.00 44.94 101 LEU A N 1
ATOM 794 C CA . LEU A 1 101 ? 14.225 20.332 -3.528 1.00 44.94 101 LEU A CA 1
ATOM 795 C C . LEU A 1 101 ? 14.097 21.114 -4.839 1.00 44.94 101 LEU A C 1
ATOM 797 O O . LEU A 1 101 ? 13.016 21.475 -5.302 1.00 44.94 101 LEU A O 1
ATOM 801 N N . ARG A 1 102 ? 15.248 21.388 -5.461 1.00 42.69 102 ARG A N 1
ATOM 802 C CA . ARG A 1 102 ? 15.343 22.062 -6.762 1.00 42.69 102 ARG A CA 1
ATOM 803 C C . ARG A 1 102 ? 15.254 21.036 -7.891 1.00 42.69 102 ARG A C 1
ATOM 805 O O . ARG A 1 102 ? 16.278 20.579 -8.393 1.00 42.69 102 ARG A O 1
ATOM 812 N N . LEU A 1 103 ? 14.044 20.707 -8.334 1.00 50.47 103 LEU A N 1
ATOM 813 C CA . LEU A 1 103 ? 13.851 19.965 -9.583 1.00 50.47 103 LEU A CA 1
ATOM 814 C C . LEU A 1 103 ? 13.875 20.932 -10.777 1.00 50.47 103 LEU A C 1
ATOM 816 O O . LEU A 1 103 ? 13.061 21.846 -10.868 1.00 50.47 103 LEU A O 1
ATOM 820 N N . LYS A 1 104 ? 14.824 20.731 -11.702 1.00 52.72 104 LYS A N 1
ATOM 821 C CA . LYS A 1 104 ? 14.925 21.491 -12.967 1.00 52.72 104 LYS A CA 1
ATOM 822 C C . LYS A 1 104 ? 13.959 21.000 -14.056 1.00 52.72 104 LYS A C 1
ATOM 824 O O . LYS A 1 104 ? 13.816 21.670 -15.071 1.00 52.72 104 LYS A O 1
ATOM 829 N N . LEU A 1 105 ? 13.312 19.851 -13.859 1.00 56.25 105 LEU A N 1
ATOM 830 C CA . LEU A 1 105 ? 12.365 19.247 -14.797 1.00 56.25 105 LEU A CA 1
ATOM 831 C C . LEU A 1 105 ? 10.997 19.136 -14.122 1.00 56.25 105 LEU A C 1
ATOM 833 O O . LEU A 1 105 ? 10.888 18.562 -13.041 1.00 56.25 105 LEU A O 1
ATOM 837 N N . GLN A 1 106 ? 9.969 19.687 -14.767 1.00 68.38 106 GLN A N 1
ATOM 838 C CA . GLN A 1 106 ? 8.567 19.555 -14.367 1.00 68.38 106 GLN A CA 1
ATOM 839 C C . GLN A 1 106 ? 7.813 18.774 -15.451 1.00 68.38 106 GLN A C 1
ATOM 841 O O . GLN A 1 106 ? 7.099 19.387 -16.245 1.00 68.38 106 GLN A O 1
ATOM 846 N N . PRO A 1 107 ? 8.022 17.448 -15.554 1.00 68.44 107 PRO A N 1
ATOM 847 C CA . PRO A 1 107 ? 7.265 16.636 -16.494 1.00 68.44 107 PRO A CA 1
ATOM 848 C C . PRO A 1 107 ? 5.775 16.691 -16.141 1.00 68.44 107 PRO A C 1
ATOM 850 O O . PRO A 1 107 ? 5.391 16.684 -14.968 1.00 68.44 107 PRO A O 1
ATOM 853 N N . SER A 1 108 ? 4.934 16.726 -17.165 1.00 78.00 108 SER A N 1
ATOM 854 C CA . SER A 1 108 ? 3.495 16.528 -17.030 1.00 78.00 108 SER A CA 1
ATOM 855 C C . SER A 1 108 ? 3.184 15.136 -16.472 1.00 78.00 108 SER A C 1
ATOM 857 O O . SER A 1 108 ? 3.987 14.204 -16.570 1.00 78.00 108 SER A O 1
ATOM 859 N N . VAL A 1 109 ? 1.974 14.958 -15.931 1.00 78.44 109 VAL A N 1
ATOM 860 C CA . VAL A 1 109 ? 1.502 13.639 -15.472 1.00 78.44 109 VAL A CA 1
ATOM 861 C C . VAL A 1 109 ? 1.580 12.608 -16.602 1.00 78.44 109 VAL A C 1
ATOM 863 O O . VAL A 1 109 ? 1.997 11.476 -16.375 1.00 78.44 109 VAL A O 1
ATOM 866 N N . THR A 1 110 ? 1.267 13.011 -17.834 1.00 77.06 110 THR A N 1
ATOM 867 C CA . THR A 1 110 ? 1.362 12.150 -19.018 1.00 77.06 110 THR A CA 1
ATOM 868 C C . THR A 1 110 ? 2.795 11.689 -19.280 1.00 77.06 110 THR A C 1
ATOM 870 O O . THR A 1 110 ? 3.023 10.501 -19.500 1.00 77.06 110 THR A O 1
ATOM 873 N N . GLU A 1 111 ? 3.774 12.594 -19.219 1.00 74.50 111 GLU A N 1
ATOM 874 C CA . GLU A 1 111 ? 5.188 12.234 -19.383 1.00 74.50 111 GLU A CA 1
ATOM 875 C C . GLU A 1 111 ? 5.658 11.298 -18.266 1.00 74.50 111 GLU A C 1
ATOM 877 O O . GLU A 1 111 ? 6.329 10.308 -18.547 1.00 74.50 111 GLU A O 1
ATOM 882 N N . LEU A 1 112 ? 5.242 11.540 -17.016 1.00 79.00 112 LEU A N 1
ATOM 883 C CA . LEU A 1 112 ? 5.531 10.641 -15.895 1.00 79.00 112 LEU A CA 1
ATOM 884 C C . LEU A 1 112 ? 4.942 9.241 -16.106 1.00 79.00 112 LEU A C 1
ATOM 886 O O . LEU A 1 112 ? 5.623 8.251 -15.845 1.00 79.00 112 LEU A O 1
ATOM 890 N N . MET A 1 113 ? 3.711 9.138 -16.614 1.00 81.75 113 MET A N 1
ATOM 891 C CA . MET A 1 113 ? 3.093 7.848 -16.940 1.00 81.75 113 MET A CA 1
ATOM 892 C C . MET A 1 113 ? 3.857 7.117 -18.048 1.00 81.75 113 MET A C 1
ATOM 894 O O . MET A 1 113 ? 4.081 5.911 -17.943 1.00 81.75 113 MET A O 1
ATOM 898 N N . ILE A 1 114 ? 4.295 7.832 -19.089 1.00 79.88 114 ILE A N 1
ATOM 899 C CA . ILE A 1 114 ? 5.095 7.251 -20.174 1.00 79.88 114 ILE A CA 1
ATOM 900 C C . ILE A 1 114 ? 6.440 6.757 -19.636 1.00 79.88 114 ILE A C 1
ATOM 902 O O . ILE A 1 114 ? 6.802 5.612 -19.902 1.00 79.88 114 ILE A O 1
ATOM 906 N N . TYR A 1 115 ? 7.149 7.565 -18.840 1.00 79.81 115 TYR A N 1
ATOM 907 C CA . TYR A 1 115 ? 8.417 7.158 -18.231 1.00 79.81 115 TYR A CA 1
ATOM 908 C C . TYR A 1 115 ? 8.253 5.961 -17.299 1.00 79.81 115 TYR A C 1
ATOM 910 O O . TYR A 1 115 ? 9.073 5.048 -17.336 1.00 79.81 115 TYR A O 1
ATOM 918 N N . PHE A 1 116 ? 7.179 5.926 -16.508 1.00 84.75 116 PHE A N 1
ATOM 919 C CA . PHE A 1 116 ? 6.856 4.787 -15.655 1.00 84.75 116 PHE A CA 1
ATOM 920 C C . PHE A 1 116 ? 6.707 3.505 -16.482 1.00 84.75 116 PHE A C 1
ATOM 922 O O . PHE A 1 116 ? 7.351 2.496 -16.194 1.00 84.75 116 PHE A O 1
ATOM 929 N N . ILE A 1 117 ? 5.884 3.547 -17.533 1.00 86.94 117 ILE A N 1
ATOM 930 C CA . ILE A 1 117 ? 5.618 2.382 -18.382 1.00 86.94 117 ILE A CA 1
ATOM 931 C C . ILE A 1 117 ? 6.887 1.948 -19.117 1.00 86.94 117 ILE A C 1
ATOM 933 O O . ILE A 1 117 ? 7.191 0.757 -19.166 1.00 86.94 117 ILE A O 1
ATOM 937 N N . ASP A 1 118 ? 7.640 2.895 -19.675 1.00 82.88 118 ASP A N 1
ATOM 938 C CA . ASP A 1 118 ? 8.868 2.597 -20.402 1.00 82.88 118 ASP A CA 1
ATOM 939 C C . ASP A 1 118 ? 9.919 1.950 -19.493 1.00 82.88 118 ASP A C 1
ATOM 941 O O . ASP A 1 118 ? 10.393 0.852 -19.795 1.00 82.88 118 ASP A O 1
ATOM 945 N N . TYR A 1 119 ? 10.185 2.560 -18.337 1.00 86.12 119 TYR A N 1
ATOM 946 C CA . TYR A 1 119 ? 11.143 2.065 -17.356 1.00 86.12 119 TYR A CA 1
ATOM 947 C C . TYR A 1 119 ? 10.796 0.651 -16.887 1.00 86.12 119 TYR A C 1
ATOM 949 O O . TYR A 1 119 ? 11.587 -0.277 -17.068 1.00 86.12 119 TYR A O 1
ATOM 957 N N . TYR A 1 120 ? 9.586 0.447 -16.359 1.00 86.81 120 TYR A N 1
ATOM 958 C CA . TYR A 1 120 ? 9.202 -0.852 -15.810 1.00 86.81 120 TYR A CA 1
ATOM 959 C C . TYR A 1 120 ? 9.019 -1.935 -16.878 1.00 86.81 120 TYR A C 1
ATOM 961 O O . TYR A 1 120 ? 9.159 -3.112 -16.561 1.00 86.81 120 TYR A O 1
ATOM 969 N N . SER A 1 121 ? 8.780 -1.577 -18.145 1.00 87.31 121 SER A N 1
ATOM 970 C CA . SER A 1 121 ? 8.745 -2.559 -19.240 1.00 87.31 121 SER A CA 1
ATOM 971 C C . SER A 1 121 ? 10.111 -3.171 -19.561 1.00 87.31 121 SER A C 1
ATOM 973 O O . SER A 1 121 ? 10.173 -4.205 -20.224 1.00 87.31 121 SER A O 1
ATOM 975 N N . SER A 1 122 ? 11.195 -2.504 -19.151 1.00 86.81 122 SER A N 1
ATOM 976 C CA . SER A 1 122 ? 12.573 -2.925 -19.417 1.00 86.81 122 SER A CA 1
ATOM 977 C C . SER A 1 122 ? 13.178 -3.778 -18.300 1.00 86.81 122 SER A C 1
ATOM 979 O O . SER A 1 122 ? 14.227 -4.388 -18.500 1.00 86.81 122 SER A O 1
ATOM 981 N N . LEU A 1 123 ? 12.530 -3.828 -17.133 1.00 86.69 123 LEU A N 1
ATOM 982 C CA . LEU A 1 123 ? 13.014 -4.565 -15.972 1.00 86.69 123 LEU A CA 1
ATOM 983 C C . LEU A 1 123 ? 12.471 -5.994 -15.958 1.00 86.69 123 LEU A C 1
ATOM 985 O O . LEU A 1 123 ? 11.270 -6.208 -16.110 1.00 86.69 123 LEU A O 1
ATOM 989 N N . ASP A 1 124 ? 13.345 -6.957 -15.664 1.00 89.50 124 ASP A N 1
ATOM 990 C CA . ASP A 1 124 ? 12.918 -8.285 -15.230 1.00 89.50 124 ASP A CA 1
ATOM 991 C C . ASP A 1 124 ? 12.697 -8.277 -13.715 1.00 89.50 124 ASP A C 1
ATOM 993 O O . ASP A 1 124 ? 13.636 -8.346 -12.916 1.00 89.50 124 ASP A O 1
ATOM 997 N N . LEU A 1 125 ? 11.431 -8.174 -13.313 1.00 89.81 125 LEU A N 1
ATOM 998 C CA . LEU A 1 125 ? 11.042 -8.083 -11.910 1.00 89.81 125 LEU A CA 1
ATOM 999 C C . LEU A 1 125 ? 11.275 -9.376 -11.129 1.00 89.81 125 LEU A C 1
ATOM 1001 O O . LEU A 1 125 ? 11.210 -9.326 -9.903 1.00 89.81 125 LEU A O 1
ATOM 1005 N N . HIS A 1 126 ? 11.597 -10.497 -11.779 1.00 89.12 126 HIS A N 1
ATOM 1006 C CA . HIS A 1 126 ? 12.065 -11.703 -11.091 1.00 89.12 126 HIS A CA 1
ATOM 1007 C C . HIS A 1 126 ? 13.492 -11.574 -10.572 1.00 89.12 126 HIS A C 1
ATOM 1009 O O . HIS A 1 126 ? 13.856 -12.249 -9.614 1.00 89.12 126 HIS A O 1
ATOM 1015 N N . GLU A 1 127 ? 14.297 -10.714 -11.192 1.00 88.75 127 GLU A N 1
ATOM 1016 C CA . GLU A 1 127 ? 15.726 -10.600 -10.912 1.00 88.75 127 GLU A CA 1
ATOM 1017 C C . GLU A 1 127 ? 16.063 -9.390 -10.045 1.00 88.75 127 GLU A C 1
ATOM 1019 O O . GLU A 1 127 ? 17.206 -9.272 -9.606 1.00 88.75 127 GLU A O 1
ATOM 1024 N N . VAL A 1 128 ? 15.108 -8.493 -9.781 1.00 88.19 128 VAL A N 1
ATOM 1025 C CA . VAL A 1 128 ? 15.373 -7.240 -9.060 1.00 88.19 128 VAL A CA 1
ATOM 1026 C C . VAL A 1 128 ? 14.515 -7.040 -7.811 1.00 88.19 128 VAL A C 1
ATOM 1028 O O . VAL A 1 128 ? 13.415 -7.585 -7.687 1.00 88.19 128 VAL A O 1
ATOM 1031 N N . VAL A 1 129 ? 15.044 -6.231 -6.890 1.00 86.50 129 VAL A N 1
ATOM 1032 C CA . VAL A 1 129 ? 14.351 -5.651 -5.735 1.00 86.50 129 VAL A CA 1
ATOM 1033 C C . VAL A 1 129 ? 14.330 -4.141 -5.905 1.00 86.50 129 VAL A C 1
ATOM 1035 O O . VAL A 1 129 ? 15.373 -3.520 -6.122 1.00 86.50 129 VAL A O 1
ATOM 1038 N N . ILE A 1 130 ? 13.144 -3.558 -5.770 1.00 86.25 130 ILE A N 1
ATOM 1039 C CA . ILE A 1 130 ? 12.931 -2.114 -5.826 1.00 86.25 130 ILE A CA 1
ATOM 1040 C C . ILE A 1 130 ? 12.820 -1.602 -4.395 1.00 86.25 130 ILE A C 1
ATOM 1042 O O . ILE A 1 130 ? 11.987 -2.080 -3.623 1.00 86.25 130 ILE A O 1
ATOM 1046 N N . SER A 1 131 ? 13.647 -0.632 -4.026 1.00 81.75 131 SER A N 1
ATOM 1047 C CA . SER A 1 131 ? 13.489 0.078 -2.760 1.00 81.75 131 SER A CA 1
ATOM 1048 C C . SER A 1 131 ? 12.442 1.179 -2.926 1.00 81.75 131 SER A C 1
ATOM 1050 O O . SER A 1 131 ? 12.518 1.975 -3.853 1.00 81.75 131 SER A O 1
ATOM 1052 N N . ALA A 1 132 ? 11.433 1.225 -2.053 1.00 76.38 132 ALA A N 1
ATOM 1053 C CA . ALA A 1 132 ? 10.480 2.339 -2.043 1.00 76.38 132 ALA A CA 1
ATOM 1054 C C . ALA A 1 132 ? 11.063 3.586 -1.355 1.00 76.38 132 ALA A C 1
ATOM 1056 O O . ALA A 1 132 ? 10.577 4.695 -1.555 1.00 76.38 132 ALA A O 1
ATOM 1057 N N . ALA A 1 133 ? 12.092 3.392 -0.526 1.00 68.12 133 ALA A N 1
ATOM 1058 C CA . ALA A 1 133 ? 12.709 4.439 0.280 1.00 68.12 133 ALA A CA 1
ATOM 1059 C C . ALA A 1 133 ? 13.855 5.139 -0.451 1.00 68.12 133 ALA A C 1
ATOM 1061 O O . ALA A 1 133 ? 14.013 6.349 -0.361 1.00 68.12 133 ALA A O 1
ATOM 1062 N N . SER A 1 134 ? 14.654 4.368 -1.181 1.00 64.50 134 SER A N 1
ATOM 1063 C CA . SER A 1 134 ? 15.746 4.869 -2.006 1.00 64.50 134 SER A CA 1
ATOM 1064 C C . SER A 1 134 ? 15.392 4.602 -3.456 1.00 64.50 134 SER A C 1
ATOM 1066 O O . SER A 1 134 ? 14.825 3.562 -3.759 1.00 64.50 134 SER A O 1
ATOM 1068 N N . SER A 1 135 ? 15.750 5.489 -4.379 1.00 63.41 135 SER A N 1
ATOM 1069 C CA . SER A 1 135 ? 15.553 5.295 -5.827 1.00 63.41 135 SER A CA 1
ATOM 1070 C C . SER A 1 135 ? 16.422 4.162 -6.414 1.00 63.41 135 SER A C 1
ATOM 1072 O O . SER A 1 135 ? 16.776 4.172 -7.592 1.00 63.41 135 SER A O 1
ATOM 1074 N N . SER A 1 136 ? 16.805 3.187 -5.585 1.00 71.38 136 SER A N 1
ATOM 1075 C CA . SER A 1 136 ? 17.706 2.098 -5.905 1.00 71.38 136 SER A CA 1
ATOM 1076 C C . SER A 1 136 ? 16.940 0.850 -6.334 1.00 71.38 136 SER A C 1
ATOM 1078 O O . SER A 1 136 ? 15.961 0.417 -5.718 1.00 71.38 136 SER A O 1
ATOM 1080 N N . VAL A 1 137 ? 17.446 0.250 -7.406 1.00 81.81 137 VAL A N 1
ATOM 1081 C CA . VAL A 1 137 ? 17.070 -1.083 -7.862 1.00 81.81 137 VAL A CA 1
ATOM 1082 C C . VAL A 1 137 ? 18.316 -1.941 -7.760 1.00 81.81 137 VAL A C 1
ATOM 1084 O O . VAL A 1 137 ? 19.350 -1.614 -8.343 1.00 81.81 137 VAL A O 1
ATOM 1087 N N . ARG A 1 138 ? 18.231 -3.027 -6.993 1.00 85.44 138 ARG A N 1
ATOM 1088 C CA . ARG A 1 138 ? 19.320 -4.002 -6.856 1.00 85.44 138 ARG A CA 1
ATOM 1089 C C . ARG A 1 138 ? 18.911 -5.344 -7.432 1.00 85.44 138 ARG A C 1
ATOM 1091 O O . ARG A 1 138 ? 17.724 -5.628 -7.568 1.00 85.44 138 ARG A O 1
ATOM 1098 N N . ARG A 1 139 ? 19.893 -6.196 -7.710 1.00 86.12 139 ARG A N 1
ATOM 1099 C CA . ARG A 1 139 ? 19.634 -7.591 -8.068 1.00 86.12 139 ARG A CA 1
ATOM 1100 C C . ARG A 1 139 ? 19.168 -8.384 -6.840 1.00 86.12 139 ARG A C 1
ATOM 1102 O O . ARG A 1 139 ? 19.599 -8.093 -5.721 1.00 86.12 139 ARG A O 1
ATOM 1109 N N . ARG A 1 140 ? 18.288 -9.362 -7.054 1.00 84.19 140 ARG A N 1
ATOM 1110 C CA . ARG A 1 140 ? 17.867 -10.336 -6.042 1.00 84.19 140 ARG A CA 1
ATOM 1111 C C . ARG A 1 140 ? 18.990 -11.288 -5.685 1.00 84.19 140 ARG A C 1
ATOM 1113 O O . ARG A 1 140 ? 19.736 -11.733 -6.564 1.00 84.19 140 ARG A O 1
ATOM 1120 N N . GLU A 1 141 ? 19.037 -11.626 -4.407 1.00 82.81 141 GLU A N 1
ATOM 1121 C CA . GLU A 1 141 ? 19.838 -12.734 -3.901 1.00 82.81 141 GLU A CA 1
ATOM 1122 C C . GLU A 1 141 ? 19.184 -14.074 -4.295 1.00 82.81 141 GLU A C 1
ATOM 1124 O O . GLU A 1 141 ? 18.033 -14.117 -4.744 1.00 82.81 141 GLU A O 1
ATOM 1129 N N . GLU A 1 142 ? 19.936 -15.175 -4.245 1.00 76.00 142 GLU A N 1
ATOM 1130 C CA . GLU A 1 142 ? 19.445 -16.486 -4.707 1.00 76.00 142 GLU A CA 1
ATOM 1131 C C . GLU A 1 142 ? 18.252 -16.997 -3.883 1.00 76.00 142 GLU A C 1
ATOM 1133 O O . GLU A 1 142 ? 17.366 -17.656 -4.425 1.00 76.00 142 GLU A O 1
ATOM 1138 N N . ASP A 1 143 ? 18.192 -16.641 -2.602 1.00 75.69 143 ASP A N 1
ATOM 1139 C CA . ASP A 1 143 ? 17.143 -17.002 -1.649 1.00 75.69 143 ASP A CA 1
ATOM 1140 C C . ASP A 1 143 ? 15.866 -16.140 -1.762 1.00 75.69 143 ASP A C 1
ATOM 1142 O O . ASP A 1 143 ? 14.822 -16.520 -1.234 1.00 75.69 143 ASP A O 1
ATOM 1146 N N . GLU A 1 144 ? 15.900 -15.031 -2.512 1.00 72.50 144 GLU A N 1
ATOM 1147 C CA . GLU A 1 144 ? 14.765 -14.108 -2.731 1.00 72.50 144 GLU A CA 1
ATOM 1148 C C . GLU A 1 144 ? 13.948 -14.424 -4.013 1.00 72.50 144 GLU A C 1
ATOM 1150 O O . GLU A 1 144 ? 13.042 -13.679 -4.416 1.00 72.50 144 GLU A O 1
ATOM 1155 N N . ARG A 1 145 ? 14.265 -15.520 -4.715 1.00 69.06 145 ARG A N 1
ATOM 1156 C CA . ARG A 1 145 ? 13.659 -15.896 -6.010 1.00 69.06 145 ARG A CA 1
ATOM 1157 C C . ARG A 1 145 ? 12.395 -16.745 -5.832 1.00 69.06 145 ARG A C 1
ATOM 1159 O O . ARG A 1 145 ? 12.355 -17.919 -6.186 1.00 69.06 145 ARG A O 1
ATOM 1166 N N . ASP A 1 146 ? 11.340 -16.137 -5.296 1.00 73.62 146 ASP A N 1
ATOM 1167 C CA . ASP A 1 146 ? 10.078 -16.804 -4.924 1.00 73.62 146 ASP A CA 1
ATOM 1168 C C . ASP A 1 146 ? 8.867 -16.459 -5.822 1.00 73.62 146 ASP A C 1
ATOM 1170 O O . ASP A 1 146 ? 7.724 -16.806 -5.512 1.00 73.62 146 ASP A O 1
ATOM 1174 N N . GLY A 1 147 ? 9.090 -15.770 -6.948 1.00 70.75 147 GLY A N 1
ATOM 1175 C CA . GLY A 1 147 ? 8.033 -15.365 -7.889 1.00 70.75 147 GLY A CA 1
ATOM 1176 C C . GLY A 1 147 ? 7.095 -14.260 -7.371 1.00 70.75 147 GLY A C 1
ATOM 1177 O O . GLY A 1 147 ? 6.117 -13.911 -8.043 1.00 70.75 147 GLY A O 1
ATOM 1178 N N . LEU A 1 148 ? 7.368 -13.691 -6.191 1.00 85.62 148 LEU A N 1
ATOM 1179 C CA . LEU A 1 148 ? 6.703 -12.481 -5.707 1.00 85.62 148 LEU A CA 1
ATOM 1180 C C . LEU A 1 148 ? 7.288 -11.241 -6.382 1.00 85.62 148 LEU A C 1
ATOM 1182 O O . LEU A 1 148 ? 8.398 -11.267 -6.913 1.00 85.62 148 LEU A O 1
ATOM 1186 N N . LEU A 1 149 ? 6.553 -10.132 -6.336 1.00 87.06 149 LEU A N 1
ATOM 1187 C CA . LEU A 1 149 ? 7.091 -8.818 -6.678 1.00 87.06 149 LEU A CA 1
ATOM 1188 C C . LEU A 1 149 ? 7.827 -8.259 -5.457 1.00 87.06 149 LEU A C 1
ATOM 1190 O O . LEU A 1 149 ? 7.224 -8.139 -4.400 1.00 87.06 149 LEU A O 1
ATOM 1194 N N . TRP A 1 150 ? 9.103 -7.901 -5.589 1.00 86.75 150 TRP A N 1
ATOM 1195 C CA . TRP A 1 150 ? 9.890 -7.401 -4.461 1.00 86.75 150 TRP A CA 1
ATOM 1196 C C . TRP A 1 150 ? 9.998 -5.882 -4.466 1.00 86.75 150 TRP A C 1
ATOM 1198 O O . TRP A 1 150 ? 10.919 -5.296 -5.035 1.00 86.75 150 TRP A O 1
ATOM 1208 N N . ILE A 1 151 ? 9.049 -5.257 -3.772 1.00 87.25 151 ILE A N 1
ATOM 1209 C CA . ILE A 1 151 ? 9.136 -3.855 -3.359 1.00 87.25 151 ILE A CA 1
ATOM 1210 C C . ILE A 1 151 ? 9.442 -3.830 -1.862 1.00 87.25 151 ILE A C 1
ATOM 1212 O O . ILE A 1 151 ? 8.676 -4.381 -1.061 1.00 87.25 151 ILE A O 1
ATOM 1216 N N . LYS A 1 152 ? 10.577 -3.232 -1.494 1.00 82.81 152 LYS A N 1
ATOM 1217 C CA . LYS A 1 152 ? 11.028 -3.087 -0.111 1.00 82.81 152 LYS A CA 1
ATOM 1218 C C . LYS A 1 152 ? 10.456 -1.803 0.479 1.00 82.81 152 LYS A C 1
ATOM 1220 O O . LYS A 1 152 ? 10.807 -0.703 0.058 1.00 82.81 152 LYS A O 1
ATOM 1225 N N . ASP A 1 153 ? 9.579 -1.972 1.458 1.00 79.56 153 ASP A N 1
ATOM 1226 C CA . ASP A 1 153 ? 9.065 -0.889 2.295 1.00 79.56 153 ASP A CA 1
ATOM 1227 C C . ASP A 1 153 ? 10.180 -0.418 3.260 1.00 79.56 153 ASP A C 1
ATOM 1229 O O . ASP A 1 153 ? 10.814 -1.277 3.880 1.00 79.56 153 ASP A O 1
ATOM 1233 N N . PRO A 1 154 ? 10.442 0.903 3.398 1.00 75.38 154 PRO A N 1
ATOM 1234 C CA . PRO A 1 154 ? 11.427 1.452 4.343 1.00 75.38 154 PRO A CA 1
ATOM 1235 C C . PRO A 1 154 ? 11.307 0.907 5.767 1.00 75.38 154 PRO A C 1
ATOM 1237 O O . PRO A 1 154 ? 12.304 0.805 6.480 1.00 75.38 154 PRO A O 1
ATOM 1240 N N . PHE A 1 155 ? 10.090 0.563 6.184 1.00 80.25 155 PHE A N 1
ATOM 1241 C CA . PHE A 1 155 ? 9.768 0.155 7.546 1.00 80.25 155 PHE A CA 1
ATOM 1242 C C . PHE A 1 155 ? 9.508 -1.351 7.673 1.00 80.25 155 PHE A C 1
ATOM 1244 O O . PHE A 1 155 ? 9.133 -1.818 8.749 1.00 80.25 155 PHE A O 1
ATOM 1251 N N . SER A 1 156 ? 9.717 -2.123 6.599 1.00 75.50 156 SER A N 1
ATOM 1252 C CA . SER A 1 156 ? 9.526 -3.576 6.571 1.00 75.50 156 SER A CA 1
ATOM 1253 C C . SER A 1 156 ? 10.808 -4.305 6.183 1.00 75.50 156 SER A C 1
ATOM 1255 O O . SER A 1 156 ? 11.553 -3.893 5.295 1.00 75.50 156 SER A O 1
ATOM 1257 N N . LYS A 1 157 ? 11.052 -5.458 6.814 1.00 72.56 157 LYS A N 1
ATOM 1258 C CA . LYS A 1 157 ? 12.178 -6.336 6.447 1.00 72.56 157 LYS A CA 1
ATOM 1259 C C . LYS A 1 157 ? 11.885 -7.200 5.219 1.00 72.56 157 LYS A C 1
ATOM 1261 O O . LYS A 1 157 ? 12.818 -7.681 4.590 1.00 72.56 157 LYS A O 1
ATOM 1266 N N . THR A 1 158 ? 10.612 -7.398 4.886 1.00 76.06 158 THR A N 1
ATOM 1267 C CA . THR A 1 158 ? 10.158 -8.245 3.772 1.00 76.06 158 THR A CA 1
ATOM 1268 C C . THR A 1 158 ? 9.324 -7.432 2.797 1.00 76.06 158 THR A C 1
ATOM 1270 O O . THR A 1 158 ? 8.794 -6.383 3.161 1.00 76.06 158 THR A O 1
ATOM 1273 N N . THR A 1 159 ? 9.113 -7.936 1.582 1.00 80.56 159 THR A N 1
ATOM 1274 C CA . THR A 1 159 ? 8.155 -7.284 0.690 1.00 80.56 159 THR A CA 1
ATOM 1275 C C . THR A 1 159 ? 6.722 -7.365 1.230 1.00 80.56 159 THR A C 1
ATOM 1277 O O . THR A 1 159 ? 6.269 -8.399 1.733 1.00 80.56 159 THR A O 1
ATOM 1280 N N . ASN A 1 160 ? 5.986 -6.258 1.108 1.00 79.44 160 ASN A N 1
ATOM 1281 C CA . ASN A 1 160 ? 4.551 -6.222 1.392 1.00 79.44 160 ASN A CA 1
ATOM 1282 C C . ASN A 1 160 ? 3.726 -6.765 0.204 1.00 79.44 160 ASN A C 1
ATOM 1284 O O . ASN A 1 160 ? 2.540 -7.064 0.349 1.00 79.44 160 ASN A O 1
ATOM 1288 N N . CYS A 1 161 ? 4.349 -6.959 -0.963 1.00 84.62 161 CYS A N 1
ATOM 1289 C CA . CYS A 1 161 ? 3.716 -7.460 -2.180 1.00 84.62 161 CYS A CA 1
ATOM 1290 C C . CYS A 1 161 ? 3.634 -8.996 -2.183 1.00 84.62 161 CYS A C 1
ATOM 1292 O O . CYS A 1 161 ? 4.323 -9.687 -2.927 1.00 84.62 161 CYS A O 1
ATOM 1294 N N . LYS A 1 162 ? 2.737 -9.547 -1.362 1.00 83.81 162 LYS A N 1
ATOM 1295 C CA . LYS A 1 162 ? 2.575 -11.004 -1.169 1.00 83.81 162 LYS A CA 1
ATOM 1296 C C . LYS A 1 162 ? 1.674 -11.686 -2.210 1.00 83.81 162 LYS A C 1
ATOM 1298 O O . LYS A 1 162 ? 1.152 -12.776 -1.975 1.00 83.81 162 LYS A O 1
ATOM 1303 N N . VAL A 1 163 ? 1.452 -11.041 -3.354 1.00 85.50 163 VAL A N 1
ATOM 1304 C CA . VAL A 1 163 ? 0.608 -11.576 -4.430 1.00 85.50 163 VAL A CA 1
ATOM 1305 C C . VAL A 1 163 ? 1.381 -12.657 -5.180 1.00 85.50 163 VAL A C 1
ATOM 1307 O O . VAL A 1 163 ? 2.451 -12.397 -5.732 1.00 85.50 163 VAL A O 1
ATOM 1310 N N . ARG A 1 164 ? 0.823 -13.872 -5.232 1.00 85.94 164 ARG A N 1
ATOM 1311 C CA . ARG A 1 164 ? 1.390 -14.967 -6.032 1.00 85.94 164 ARG A CA 1
ATOM 1312 C C . ARG A 1 164 ? 1.467 -14.547 -7.495 1.00 85.94 164 ARG A C 1
ATOM 1314 O O . ARG A 1 164 ? 0.469 -14.076 -8.034 1.00 85.94 164 ARG A O 1
ATOM 1321 N N . ARG A 1 165 ? 2.626 -14.760 -8.125 1.00 88.38 165 ARG A N 1
ATOM 1322 C CA . ARG A 1 165 ? 2.898 -14.332 -9.508 1.00 88.38 165 ARG A CA 1
ATOM 1323 C C . ARG A 1 165 ? 2.740 -12.819 -9.714 1.00 88.38 165 ARG A C 1
ATOM 1325 O O . ARG A 1 165 ? 2.450 -12.367 -10.816 1.00 88.38 165 ARG A O 1
ATOM 1332 N N . GLY A 1 166 ? 2.912 -12.021 -8.656 1.00 89.38 166 GLY A N 1
ATOM 1333 C CA . GLY A 1 166 ? 2.778 -10.566 -8.736 1.00 89.38 166 GLY A CA 1
ATOM 1334 C C . GLY A 1 166 ? 3.749 -9.938 -9.739 1.00 89.38 166 GLY A C 1
ATOM 1335 O O . GLY A 1 166 ? 3.370 -9.001 -10.436 1.00 89.38 166 GLY A O 1
ATOM 1336 N N . ALA A 1 167 ? 4.965 -10.488 -9.853 1.00 90.50 167 ALA A N 1
ATOM 1337 C CA . ALA A 1 167 ? 5.953 -10.055 -10.840 1.00 90.50 167 ALA A CA 1
ATOM 1338 C C . ALA A 1 167 ? 5.472 -10.311 -12.281 1.00 90.50 167 ALA A C 1
ATOM 1340 O O . ALA A 1 167 ? 5.444 -9.371 -13.072 1.00 90.50 167 ALA A O 1
ATOM 1341 N N . ASP A 1 168 ? 5.014 -11.534 -12.591 1.00 92.25 168 ASP A N 1
ATOM 1342 C CA . ASP A 1 168 ? 4.438 -11.887 -13.901 1.00 92.25 168 ASP A CA 1
ATOM 1343 C C . ASP A 1 168 ? 3.320 -10.922 -14.304 1.00 92.25 168 ASP A C 1
ATOM 1345 O O . ASP A 1 168 ? 3.368 -10.312 -15.370 1.00 92.25 168 ASP A O 1
ATOM 1349 N N . ILE A 1 169 ? 2.319 -10.773 -13.426 1.00 92.44 169 ILE A N 1
ATOM 1350 C CA . ILE A 1 169 ? 1.109 -9.985 -13.694 1.00 92.44 169 ILE A CA 1
ATOM 1351 C C . ILE A 1 169 ? 1.482 -8.531 -13.984 1.00 92.44 169 ILE A C 1
ATOM 1353 O O . ILE A 1 169 ? 0.958 -7.924 -14.918 1.00 92.44 169 ILE A O 1
ATOM 1357 N N . PHE A 1 170 ? 2.396 -7.967 -13.194 1.00 92.94 170 PHE A N 1
ATOM 1358 C CA . PHE A 1 170 ? 2.815 -6.584 -13.367 1.00 92.94 170 PHE A CA 1
ATOM 1359 C C . PHE A 1 170 ? 3.606 -6.386 -14.665 1.00 92.94 170 PHE A C 1
ATOM 1361 O O . PHE A 1 170 ? 3.308 -5.464 -15.426 1.00 92.94 170 PHE A O 1
ATOM 1368 N N . MET A 1 171 ? 4.575 -7.257 -14.960 1.00 93.38 171 MET A N 1
ATOM 1369 C CA . MET A 1 171 ? 5.354 -7.159 -16.198 1.00 93.38 171 MET A CA 1
ATOM 1370 C C . MET A 1 171 ? 4.481 -7.340 -17.441 1.00 93.38 171 MET A C 1
ATOM 1372 O O . MET A 1 171 ? 4.642 -6.601 -18.414 1.00 93.38 171 MET A O 1
ATOM 1376 N N . GLU A 1 172 ? 3.527 -8.274 -17.412 1.00 94.69 172 GLU A N 1
ATOM 1377 C CA . GLU A 1 172 ? 2.570 -8.468 -18.500 1.00 94.69 172 GLU A CA 1
ATOM 1378 C C . GLU A 1 172 ? 1.712 -7.213 -18.709 1.00 94.69 172 GLU A C 1
ATOM 1380 O O . GLU A 1 172 ? 1.612 -6.720 -19.836 1.00 94.69 172 GLU A O 1
ATOM 1385 N N . ALA A 1 173 ? 1.163 -6.643 -17.632 1.00 94.62 173 ALA A N 1
ATOM 1386 C CA . ALA A 1 173 ? 0.348 -5.433 -17.692 1.00 94.62 173 ALA A CA 1
ATOM 1387 C C . ALA A 1 173 ? 1.125 -4.233 -18.259 1.00 94.62 173 ALA A C 1
ATOM 1389 O O . ALA A 1 173 ? 0.623 -3.525 -19.139 1.00 94.62 173 ALA A O 1
ATOM 1390 N N . VAL A 1 174 ? 2.364 -4.013 -17.809 1.00 92.44 174 VAL A N 1
ATOM 1391 C CA . VAL A 1 174 ? 3.208 -2.911 -18.296 1.00 92.44 174 VAL A CA 1
ATOM 1392 C C . VAL A 1 174 ? 3.627 -3.139 -19.752 1.00 92.44 174 VAL A C 1
ATOM 1394 O O . VAL A 1 174 ? 3.530 -2.220 -20.567 1.00 92.44 174 VAL A O 1
ATOM 1397 N N . SER A 1 175 ? 4.012 -4.365 -20.122 1.00 92.94 175 SER A N 1
ATOM 1398 C CA . SER A 1 175 ? 4.359 -4.724 -21.506 1.00 92.94 175 SER A CA 1
ATOM 1399 C C . SER A 1 175 ? 3.178 -4.532 -22.459 1.00 92.94 175 SER A C 1
ATOM 1401 O O . SER A 1 175 ? 3.323 -3.943 -23.536 1.00 92.94 175 SER A O 1
ATOM 1403 N N . TYR A 1 176 ? 1.986 -4.977 -22.055 1.00 92.81 176 TYR A N 1
ATOM 1404 C CA . TYR A 1 176 ? 0.753 -4.767 -22.806 1.00 92.81 176 TYR A CA 1
ATOM 1405 C C . TYR A 1 176 ? 0.450 -3.274 -22.976 1.00 92.81 176 TYR A C 1
ATOM 1407 O O . TYR A 1 176 ? 0.201 -2.815 -24.092 1.00 92.81 176 TYR A O 1
ATOM 1415 N N . THR A 1 177 ? 0.538 -2.501 -21.891 1.00 91.19 177 THR A N 1
ATOM 1416 C CA . THR A 1 177 ? 0.270 -1.057 -21.913 1.00 91.19 177 THR A CA 1
ATOM 1417 C C . THR A 1 177 ? 1.255 -0.323 -22.823 1.00 91.19 177 THR A C 1
ATOM 1419 O O . THR A 1 177 ? 0.836 0.490 -23.645 1.00 91.19 177 THR A O 1
ATOM 1422 N N . LYS A 1 178 ? 2.550 -0.661 -22.775 1.00 89.62 178 LYS A N 1
ATOM 1423 C CA . LYS A 1 178 ? 3.563 -0.097 -23.679 1.00 89.62 178 LYS A CA 1
ATOM 1424 C C . LYS A 1 178 ? 3.234 -0.365 -25.146 1.00 89.62 178 LYS A C 1
ATOM 1426 O O . LYS A 1 178 ? 3.277 0.553 -25.962 1.00 89.62 178 LYS A O 1
ATOM 1431 N N . LYS A 1 179 ? 2.855 -1.601 -25.490 1.00 90.06 179 LYS A N 1
ATOM 1432 C CA . LYS A 1 179 ? 2.433 -1.956 -26.858 1.00 90.06 179 LYS A CA 1
ATOM 1433 C C . LYS A 1 179 ? 1.201 -1.163 -27.295 1.00 90.06 179 LYS A C 1
ATOM 1435 O O . LYS A 1 179 ? 1.146 -0.717 -28.438 1.00 90.06 179 LYS A O 1
ATOM 1440 N N . ALA A 1 180 ? 0.235 -0.967 -26.397 1.00 88.06 180 ALA A N 1
ATOM 1441 C CA . ALA A 1 180 ? -0.954 -0.167 -26.674 1.00 88.06 180 ALA A CA 1
ATOM 1442 C C . ALA A 1 180 ? -0.599 1.303 -26.954 1.00 88.06 180 ALA A C 1
ATOM 1444 O O . ALA A 1 180 ? -1.045 1.838 -27.969 1.00 88.06 180 ALA A O 1
ATOM 1445 N N . LEU A 1 181 ? 0.259 1.912 -26.127 1.00 84.69 181 LEU A N 1
ATOM 1446 C CA . LEU A 1 181 ? 0.727 3.289 -26.317 1.00 84.69 181 LEU A CA 1
ATOM 1447 C C . LEU A 1 181 ? 1.498 3.468 -27.632 1.00 84.69 181 LEU A C 1
ATOM 1449 O O . LEU A 1 181 ? 1.224 4.412 -28.367 1.00 84.69 181 LEU A O 1
ATOM 1453 N N . ILE A 1 182 ? 2.399 2.538 -27.976 1.00 83.31 182 ILE A N 1
ATOM 1454 C CA . ILE A 1 182 ? 3.130 2.549 -29.260 1.00 83.31 182 ILE A CA 1
ATOM 1455 C C . ILE A 1 182 ? 2.162 2.453 -30.450 1.00 83.31 182 ILE A C 1
ATOM 1457 O O . ILE A 1 182 ? 2.376 3.087 -31.479 1.00 83.31 182 ILE A O 1
ATOM 1461 N N . ALA A 1 183 ? 1.069 1.700 -30.305 1.00 84.62 183 ALA A N 1
ATOM 1462 C CA . ALA A 1 183 ? 0.008 1.601 -31.305 1.00 84.62 183 ALA A CA 1
ATOM 1463 C C . ALA A 1 183 ? -0.960 2.806 -31.309 1.00 84.62 183 ALA A C 1
ATOM 1465 O O . ALA A 1 183 ? -1.986 2.755 -31.988 1.00 84.62 183 ALA A O 1
ATOM 1466 N N . GLY A 1 184 ? -0.682 3.860 -30.532 1.00 79.44 184 GLY A N 1
ATOM 1467 C CA . GLY A 1 184 ? -1.514 5.061 -30.424 1.00 79.44 184 GLY A CA 1
ATOM 1468 C C . GLY A 1 184 ? -2.807 4.876 -29.620 1.00 79.44 184 GLY A C 1
ATOM 1469 O O . GLY A 1 184 ? -3.679 5.742 -29.652 1.00 79.44 184 GLY A O 1
ATOM 1470 N N . LYS A 1 185 ? -2.968 3.759 -28.899 1.00 76.31 185 LYS A N 1
ATOM 1471 C CA . LYS A 1 185 ? -4.144 3.473 -28.062 1.00 76.31 185 LYS A CA 1
ATOM 1472 C C . LYS A 1 185 ? -3.920 3.983 -26.636 1.00 76.31 185 LYS A C 1
ATOM 1474 O O . LYS A 1 185 ? -2.850 3.787 -26.073 1.00 76.31 185 LYS A O 1
ATOM 1479 N N . GLY A 1 186 ? -4.944 4.593 -26.033 1.00 65.12 186 GLY A N 1
ATOM 1480 C CA . GLY A 1 186 ? -4.898 5.086 -24.644 1.00 65.12 186 GLY A CA 1
ATOM 1481 C C . GLY A 1 186 ? -4.463 6.548 -24.478 1.00 65.12 186 GLY A C 1
ATOM 1482 O O . GLY A 1 186 ? -4.549 7.074 -23.377 1.00 65.12 186 GLY A O 1
ATOM 1483 N N . LEU A 1 187 ? -4.089 7.233 -25.566 1.00 59.28 187 LEU A N 1
ATOM 1484 C CA . LEU A 1 187 ? -3.782 8.675 -25.578 1.00 59.28 187 LEU A CA 1
ATOM 1485 C C . LEU A 1 187 ? -5.036 9.572 -25.596 1.00 59.28 187 LEU A C 1
ATOM 1487 O O . LEU A 1 187 ? -4.927 10.791 -25.542 1.00 59.28 187 LEU A O 1
ATOM 1491 N N . SER A 1 188 ? -6.228 8.977 -25.678 1.00 55.62 188 SER A N 1
ATOM 1492 C CA . SER A 1 188 ? -7.522 9.670 -25.701 1.00 55.62 188 SER A CA 1
ATOM 1493 C C . SER A 1 188 ? -8.166 9.806 -24.316 1.00 55.62 188 SER A C 1
ATOM 1495 O O . SER A 1 188 ? -9.379 9.981 -24.225 1.00 55.62 188 SER A O 1
ATOM 1497 N N . TRP A 1 189 ? -7.400 9.642 -23.233 1.00 50.03 189 TRP A N 1
ATOM 1498 C CA . TRP A 1 189 ? -7.915 9.846 -21.879 1.00 50.03 189 TRP A CA 1
ATOM 1499 C C . TRP A 1 189 ? -8.261 11.328 -21.666 1.00 50.03 189 TRP A C 1
ATOM 1501 O O . TRP A 1 189 ? -7.381 12.174 -21.842 1.00 50.03 189 TRP A O 1
ATOM 1511 N N . PRO A 1 190 ? -9.505 11.669 -21.275 1.00 43.53 190 PRO A N 1
ATOM 1512 C CA . PRO A 1 190 ? -9.849 13.025 -20.885 1.00 43.53 190 PRO A CA 1
ATOM 1513 C C . PRO A 1 190 ? -9.276 13.260 -19.486 1.00 43.53 190 PRO A C 1
ATOM 1515 O O . PRO A 1 190 ? -9.924 13.006 -18.476 1.00 43.53 190 PRO A O 1
ATOM 1518 N N . MET A 1 191 ? -8.018 13.686 -19.419 1.00 43.81 191 MET A N 1
ATOM 1519 C CA . MET A 1 191 ? -7.441 14.218 -18.188 1.00 43.81 191 MET A CA 1
ATOM 1520 C C . MET A 1 191 ? -7.938 15.662 -18.060 1.00 43.81 191 MET A C 1
ATOM 1522 O O . MET A 1 191 ? -7.261 16.597 -18.481 1.00 43.81 191 MET A O 1
ATOM 1526 N N . GLU A 1 192 ? -9.162 15.846 -17.561 1.00 38.62 192 GLU A N 1
ATOM 1527 C CA . GLU A 1 192 ? -9.583 17.152 -17.050 1.00 38.62 192 GLU A CA 1
ATOM 1528 C C . GLU A 1 192 ? -8.821 17.391 -15.743 1.00 38.62 192 GLU A C 1
ATOM 1530 O O . GLU A 1 192 ? -9.057 16.730 -14.732 1.00 38.62 192 GLU A O 1
ATOM 1535 N N . PHE A 1 193 ? -7.838 18.287 -15.792 1.00 41.69 193 PHE A N 1
ATOM 1536 C CA . PHE A 1 193 ? -7.137 18.749 -14.602 1.00 41.69 193 PHE A CA 1
ATOM 1537 C C . PHE A 1 193 ? -8.026 19.783 -13.897 1.00 41.69 193 PHE A C 1
ATOM 1539 O O . PHE A 1 193 ? -8.339 20.819 -14.488 1.00 41.69 193 PHE A O 1
ATOM 1546 N N . LEU A 1 194 ? -8.453 19.462 -12.670 1.00 33.09 194 LEU A N 1
ATOM 1547 C CA . LEU A 1 194 ? -9.010 20.416 -11.701 1.00 33.09 194 LEU A CA 1
ATOM 1548 C C . LEU A 1 194 ? -7.929 21.388 -11.214 1.00 33.09 194 LEU A C 1
ATOM 1550 O O . LEU A 1 194 ? -6.777 20.929 -11.024 1.00 33.09 194 LEU A O 1
#

Secondary structure (DSSP, 8-state):
-HHHHHHHHHHSTTTB-GGG-EEE-SSSS-EEEEEBTTS-EEEEESS-HHHHHHHHHHHHHHHTT-S---HHHHHTTS-TTS-HHHHHHHHT-SS--------S----HHHHHHHHHHHHHT--TTTEEEESSSS-EEEPPGGG-SSS--EE-TT-SSBS---TTHHHHHHHHHHHHHHHHHTT-STT------

Radius of gyration: 20.88 Å; chains: 1; bounding box: 46×40×57 Å

Organism: Enterobius vermicularis (NCBI:txid51028)

pLDDT: mean 76.89, std 15.71, range [33.09, 95.88]